Protein AF-A0A661QTH4-F1 (afdb_monomer)

Sequence (222 aa):
MSNAVHGIGPVLYHTATYPAEFDFSATETTIIRKIRRLIGDLKELSRIYSDGTEFCSYITDDGHSIELENRGWPLYVSIDDVEYTDLSDPVVNGYQYLTFSGTLLSGSSNPKIDVWYHTFKFSDREIYEAYGDAMIPANVPTDCVSQDHLILQAAIDLLESMTADDMITDGASIRDDASVYDPSPGLRARSDLIDRLRNELNGLVEECIKNSMLALEGVLID

pLDDT: mean 77.75, std 16.29, range [29.16, 95.38]

Mean predicted aligned error: 11.29 Å

Radius of gyration: 23.08 Å; Cα contacts (8 Å, |Δi|>4): 287; chains: 1; bounding box: 76×33×64 Å

Solvent-accessible surface area (backbone atoms only — not comparable to full-atom values): 13024 Å² total; per-residue (Å²): 138,83,86,83,78,88,66,99,64,91,76,85,76,88,63,81,64,48,63,68,80,60,96,63,52,76,67,53,49,49,51,34,53,51,28,40,61,72,58,58,38,75,70,46,84,46,73,51,76,39,88,29,84,55,76,55,85,42,48,40,96,85,33,31,32,37,50,48,98,55,38,33,49,55,64,44,42,31,50,67,92,41,74,52,80,53,56,77,37,50,36,54,45,88,38,33,32,39,38,41,95,55,60,65,50,78,88,39,92,26,50,25,37,44,35,35,26,42,29,39,85,68,55,70,61,59,48,45,50,39,38,74,68,37,74,78,69,91,92,62,59,79,90,63,69,47,71,66,53,30,42,40,43,19,29,42,54,54,54,50,50,54,51,55,50,45,54,72,77,56,63,64,70,49,72,59,101,86,50,76,52,70,61,63,66,62,53,50,56,49,51,57,48,44,54,49,45,51,52,53,42,48,51,55,52,51,53,44,54,51,52,55,55,56,60,58,72,69,65,72,85,126

Nearest PDB structures (foldseek):
  7m76-assembly1_L  TM=3.076E-01  e=1.185E+00  Thermosynechococcus vestitus BP-1
  6dw0-assembly1_A  TM=3.205E-01  e=1.338E+00  Rattus norvegicus

Foldseek 3Di:
DDDPDDDPDPDPPPDQLADAQDDDDPVLVVLLVLLCVLLVFFDDKDKDWDPQPDARPQQDPVQFKGFDPAQWGWDWKDKQNRTDRDNVAQDQHSSGIGGGPDRSPVPGNGITIIIITTHGDDGSVLLSVLLVVQDADPPFDPVLDDSLLSSLSSSLVVLVVVLVVCCVPPVDFDDDPPDTDDCVVVSVVSVVSSVVSVVVSVVSRVVSVVVVVVVVVPPDDD

Structure (mmCIF, N/CA/C/O backbone):
data_AF-A0A661QTH4-F1
#
_entry.id   AF-A0A661QTH4-F1
#
loop_
_atom_site.group_PDB
_atom_site.id
_atom_site.type_symbol
_atom_site.label_atom_id
_atom_site.label_alt_id
_atom_site.label_comp_id
_atom_site.label_asym_id
_atom_site.label_entity_id
_atom_site.label_seq_id
_atom_site.pdbx_PDB_ins_code
_atom_site.Cartn_x
_atom_site.Cartn_y
_atom_site.Cartn_z
_atom_site.occupancy
_atom_site.B_iso_or_equiv
_atom_site.auth_seq_id
_atom_site.auth_comp_id
_atom_site.auth_asym_id
_atom_site.auth_atom_id
_atom_site.pdbx_PDB_model_num
ATOM 1 N N . MET A 1 1 ? -12.313 4.815 -25.253 1.00 31.75 1 MET A N 1
ATOM 2 C CA . MET A 1 1 ? -11.495 5.947 -25.736 1.00 31.75 1 MET A CA 1
ATOM 3 C C . MET A 1 1 ? -11.178 6.816 -24.534 1.00 31.75 1 MET A C 1
ATOM 5 O O . MET A 1 1 ? -12.008 7.628 -24.150 1.00 31.75 1 MET A O 1
ATOM 9 N N . SER A 1 2 ? -10.051 6.552 -23.873 1.00 29.19 2 SER A N 1
ATOM 10 C CA . SER A 1 2 ? -9.558 7.392 -22.781 1.00 29.19 2 SER A CA 1
ATOM 11 C C . SER A 1 2 ? -8.468 8.280 -23.364 1.00 29.19 2 SER A C 1
ATOM 13 O O . SER A 1 2 ? -7.450 7.779 -23.828 1.00 29.19 2 SER A O 1
ATOM 15 N N . ASN A 1 3 ? -8.743 9.580 -23.435 1.00 29.16 3 ASN A N 1
ATOM 16 C CA . ASN A 1 3 ? -7.776 10.592 -23.835 1.00 29.16 3 ASN A CA 1
ATOM 17 C C . ASN A 1 3 ? -6.888 10.901 -22.625 1.00 29.16 3 ASN A C 1
ATOM 19 O O . ASN A 1 3 ? -7.289 11.689 -21.768 1.00 29.16 3 ASN A O 1
ATOM 23 N N . ALA A 1 4 ? -5.693 10.318 -22.562 1.00 32.31 4 ALA A N 1
ATOM 24 C CA . ALA A 1 4 ? -4.635 10.834 -21.704 1.00 32.31 4 ALA A CA 1
ATOM 25 C C . ALA A 1 4 ? -3.920 11.960 -22.465 1.00 32.31 4 ALA A C 1
ATOM 27 O O . ALA A 1 4 ? -3.174 11.742 -23.416 1.00 32.31 4 ALA A O 1
ATOM 28 N N . VAL A 1 5 ? -4.247 13.197 -22.099 1.00 32.56 5 VAL A N 1
ATOM 29 C CA . VAL A 1 5 ? -3.589 14.405 -22.597 1.00 32.56 5 VAL A CA 1
ATOM 30 C C . VAL A 1 5 ? -2.237 14.524 -21.896 1.00 32.56 5 VAL A C 1
ATOM 32 O O . VAL A 1 5 ? -2.187 14.738 -20.687 1.00 32.56 5 VAL A O 1
ATOM 35 N N . HIS A 1 6 ? -1.149 14.419 -22.662 1.00 37.75 6 HIS A N 1
ATOM 36 C CA . HIS A 1 6 ? 0.190 14.807 -22.223 1.00 37.75 6 HIS A CA 1
ATOM 37 C C . HIS A 1 6 ? 0.208 16.288 -21.820 1.00 37.75 6 HIS A C 1
ATOM 39 O O . HIS A 1 6 ? -0.097 17.170 -22.627 1.00 37.75 6 HIS A O 1
ATOM 45 N N . GLY A 1 7 ? 0.599 16.566 -20.578 1.00 29.77 7 GLY A N 1
ATOM 46 C CA . GLY A 1 7 ? 0.761 17.916 -20.058 1.00 29.77 7 GLY A CA 1
ATOM 47 C C . GLY A 1 7 ? 1.849 17.957 -18.995 1.00 29.77 7 GLY A C 1
ATOM 48 O O . GLY A 1 7 ? 1.825 17.203 -18.031 1.00 29.77 7 GLY A O 1
ATOM 49 N N . ILE A 1 8 ? 2.812 18.845 -19.207 1.00 32.78 8 ILE A N 1
ATOM 50 C CA . ILE A 1 8 ? 3.988 19.101 -18.380 1.00 32.78 8 ILE A CA 1
ATOM 51 C C . ILE A 1 8 ? 3.523 19.618 -17.007 1.00 32.78 8 ILE A C 1
ATOM 53 O O . ILE A 1 8 ? 3.132 20.775 -16.870 1.00 32.78 8 ILE A O 1
ATOM 57 N N . GLY A 1 9 ? 3.530 18.747 -16.001 1.00 31.84 9 GLY A N 1
ATOM 58 C CA . GLY A 1 9 ? 3.194 19.038 -14.606 1.00 31.84 9 GLY A CA 1
ATOM 59 C C . GLY A 1 9 ? 3.120 17.734 -13.801 1.00 31.84 9 GLY A C 1
ATOM 60 O O . GLY A 1 9 ? 2.908 16.685 -14.408 1.00 31.84 9 GLY A O 1
ATOM 61 N N . PRO A 1 10 ? 3.321 17.749 -12.468 1.00 35.31 10 PRO A N 1
ATOM 62 C CA . PRO A 1 10 ? 3.189 16.544 -11.660 1.00 35.31 10 PRO A CA 1
ATOM 63 C C . PRO A 1 10 ? 1.720 16.130 -11.673 1.00 35.31 10 PRO A C 1
ATOM 65 O O . PRO A 1 10 ? 0.884 16.698 -10.968 1.00 35.31 10 PRO A O 1
ATOM 68 N N . VAL A 1 11 ? 1.381 15.177 -12.535 1.00 41.75 11 VAL A N 1
ATOM 69 C CA . VAL A 1 11 ? 0.057 14.580 -12.523 1.00 41.75 11 VAL A CA 1
ATOM 70 C C . VAL A 1 11 ? -0.012 13.702 -11.277 1.00 41.75 11 VAL A C 1
ATOM 72 O O . VAL A 1 11 ? 0.663 12.681 -11.171 1.00 41.75 11 VAL A O 1
ATOM 75 N N . LEU A 1 12 ? -0.797 14.144 -10.295 1.00 39.53 12 LEU A N 1
ATOM 76 C CA . LEU A 1 12 ? -1.142 13.361 -9.113 1.00 39.53 12 LEU A CA 1
ATOM 77 C C . LEU A 1 12 ? -2.078 12.223 -9.539 1.00 39.53 12 LEU A C 1
ATOM 79 O O . LEU A 1 12 ? -3.303 12.348 -9.503 1.00 39.53 12 LEU A O 1
ATOM 83 N N . TYR A 1 13 ? -1.498 11.108 -9.975 1.00 41.97 13 TYR A N 1
ATOM 84 C CA . TYR A 1 13 ? -2.232 9.872 -10.213 1.00 41.97 13 TYR A CA 1
ATOM 85 C C . TYR A 1 13 ? -2.466 9.169 -8.868 1.00 41.97 13 TYR A C 1
ATOM 87 O O . TYR A 1 13 ? -1.574 8.528 -8.322 1.00 41.97 13 TYR A O 1
ATOM 95 N N . HIS A 1 14 ? -3.670 9.304 -8.307 1.00 40.56 14 HIS A N 1
ATOM 96 C CA . HIS A 1 14 ? -4.101 8.560 -7.108 1.00 40.56 14 HIS A CA 1
ATOM 97 C C . HIS A 1 14 ? -4.837 7.252 -7.434 1.00 40.56 14 HIS A C 1
ATOM 99 O O . HIS A 1 14 ? -5.308 6.570 -6.525 1.00 40.56 14 HIS A O 1
ATOM 105 N N . THR A 1 15 ? -4.979 6.905 -8.715 1.00 46.38 15 THR A N 1
ATOM 106 C CA . THR A 1 15 ? -5.756 5.734 -9.132 1.00 46.38 15 THR A CA 1
ATOM 107 C C . THR A 1 15 ? -4.807 4.686 -9.682 1.00 46.38 15 THR A C 1
ATOM 109 O O . THR A 1 15 ? -4.131 4.944 -10.672 1.00 46.38 15 THR A O 1
ATOM 112 N N . ALA A 1 16 ? -4.759 3.530 -9.022 1.00 54.09 16 ALA A N 1
ATOM 113 C CA . ALA A 1 16 ? -4.109 2.328 -9.524 1.00 54.09 16 ALA A CA 1
ATOM 114 C C . ALA A 1 16 ? -4.592 2.032 -10.954 1.00 54.09 16 ALA A C 1
ATOM 116 O O . ALA A 1 16 ? -5.789 1.837 -11.169 1.00 54.09 16 ALA A O 1
ATOM 117 N N . THR A 1 17 ? -3.675 2.050 -11.919 1.00 57.75 17 THR A N 1
ATOM 118 C CA . THR A 1 17 ? -3.948 1.803 -13.347 1.00 57.75 17 THR A CA 1
ATOM 119 C C . THR A 1 17 ? -3.648 0.375 -13.775 1.00 57.75 17 THR A C 1
ATOM 121 O O . THR A 1 17 ? -4.014 0.013 -14.881 1.00 57.75 17 THR A O 1
ATOM 124 N N . TYR A 1 18 ? -3.042 -0.428 -12.901 1.00 61.38 18 TYR A N 1
ATOM 125 C CA . TYR A 1 18 ? -2.682 -1.832 -13.117 1.00 61.38 18 TYR A CA 1
ATOM 126 C C . TYR A 1 18 ? -3.381 -2.714 -12.078 1.00 61.38 18 TYR A C 1
ATOM 128 O O . TYR A 1 18 ? -3.694 -2.199 -10.999 1.00 61.38 18 TYR A O 1
ATOM 136 N N . PRO A 1 19 ? -3.684 -3.991 -12.374 1.00 59.69 19 PRO A N 1
ATOM 137 C CA . PRO A 1 19 ? -4.437 -4.848 -11.465 1.00 59.69 19 PRO A CA 1
ATOM 138 C C . PRO A 1 19 ? -3.655 -5.147 -10.183 1.00 59.69 19 PRO A C 1
ATOM 140 O O . PRO A 1 19 ? -2.426 -5.108 -10.150 1.00 59.69 19 PRO A O 1
ATOM 143 N N . ALA A 1 20 ? -4.402 -5.447 -9.123 1.00 63.69 20 ALA A N 1
ATOM 144 C CA . ALA A 1 20 ? -3.838 -5.947 -7.879 1.00 63.69 20 ALA A CA 1
ATOM 145 C C . ALA A 1 20 ? -3.192 -7.326 -8.095 1.00 63.69 20 ALA A C 1
ATOM 147 O O . ALA A 1 20 ? -3.603 -8.073 -8.982 1.00 63.69 20 ALA A O 1
ATOM 148 N N . GLU A 1 21 ? -2.238 -7.689 -7.236 1.00 64.88 21 GLU A N 1
ATOM 149 C CA . GLU A 1 21 ? -1.615 -9.024 -7.226 1.00 64.88 21 GLU A CA 1
ATOM 150 C C . GLU A 1 21 ? -2.646 -10.151 -7.011 1.00 64.88 21 GLU A C 1
ATOM 152 O O . GLU A 1 21 ? -2.449 -11.289 -7.437 1.00 64.88 21 GLU A O 1
ATOM 157 N N . PHE A 1 22 ? -3.767 -9.833 -6.361 1.00 72.50 22 PHE A N 1
ATOM 158 C CA . PHE A 1 22 ? -4.841 -10.768 -6.063 1.00 72.50 22 PHE A CA 1
ATOM 159 C C . PHE A 1 22 ? -6.205 -10.158 -6.400 1.00 72.50 22 PHE A C 1
ATOM 161 O O . PHE A 1 22 ? -6.427 -8.961 -6.205 1.00 72.50 22 PHE A O 1
ATOM 168 N N . ASP A 1 23 ? -7.131 -10.984 -6.889 1.00 81.12 23 ASP A N 1
ATOM 169 C CA . ASP A 1 23 ? -8.487 -10.547 -7.233 1.00 81.12 23 ASP A CA 1
ATOM 170 C C . ASP A 1 23 ? -9.345 -10.429 -5.965 1.00 81.12 23 ASP A C 1
ATOM 172 O O . ASP A 1 23 ? -10.018 -11.369 -5.540 1.00 81.12 23 ASP A O 1
ATOM 176 N N . PHE A 1 24 ? -9.256 -9.270 -5.314 1.00 83.44 24 PHE A N 1
ATOM 177 C CA . PHE A 1 24 ? -10.074 -8.930 -4.156 1.00 83.44 24 PHE A CA 1
ATOM 178 C C . PHE A 1 24 ? -11.457 -8.437 -4.587 1.00 83.44 24 PHE A C 1
ATOM 180 O O . PHE A 1 24 ? -11.605 -7.574 -5.455 1.00 83.44 24 PHE A O 1
ATOM 187 N N . SER A 1 25 ? -12.494 -8.888 -3.887 1.00 88.88 25 SER A N 1
ATOM 188 C CA . SER A 1 25 ? -13.833 -8.317 -3.997 1.00 88.88 25 SER A CA 1
ATOM 189 C C . SER A 1 25 ? -13.850 -6.826 -3.625 1.00 88.88 25 SER A C 1
ATOM 191 O O . SER A 1 25 ? -12.957 -6.289 -2.958 1.00 88.88 25 SER A O 1
ATOM 193 N N . ALA A 1 26 ? -14.921 -6.125 -4.008 1.00 86.94 26 ALA A N 1
ATOM 194 C CA . ALA A 1 26 ? -15.084 -4.701 -3.701 1.00 86.94 26 ALA A CA 1
ATOM 195 C C . ALA A 1 26 ? -15.061 -4.403 -2.187 1.00 86.94 26 ALA A C 1
ATOM 197 O O . ALA A 1 26 ? -14.551 -3.362 -1.757 1.00 86.94 26 ALA A O 1
ATOM 198 N N . THR A 1 27 ? -15.594 -5.320 -1.374 1.00 90.81 27 THR A N 1
ATOM 199 C CA . THR A 1 27 ? -15.588 -5.212 0.090 1.00 90.81 27 THR A CA 1
ATOM 200 C C . THR A 1 27 ? -14.172 -5.348 0.642 1.00 90.81 27 THR A C 1
ATOM 202 O O . THR A 1 27 ? -13.741 -4.505 1.427 1.00 90.81 27 THR A O 1
ATOM 205 N N . GLU A 1 28 ? -13.427 -6.356 0.190 1.00 91.56 28 GLU A N 1
ATOM 206 C CA . GLU A 1 28 ? -12.044 -6.613 0.617 1.00 91.56 28 GLU A CA 1
ATOM 207 C C . GLU A 1 28 ? -11.125 -5.460 0.206 1.00 91.56 28 GLU A C 1
ATOM 209 O O . GLU A 1 28 ? -10.408 -4.906 1.035 1.00 91.56 28 GLU A O 1
ATOM 214 N N . THR A 1 29 ? -11.264 -4.974 -1.029 1.00 87.12 29 THR A N 1
ATOM 215 C CA . THR A 1 29 ? -10.567 -3.774 -1.515 1.00 87.12 29 THR A CA 1
ATOM 216 C C . THR A 1 29 ? -10.842 -2.553 -0.628 1.00 87.12 29 THR A C 1
ATOM 218 O O . THR A 1 29 ? -9.958 -1.731 -0.377 1.00 87.12 29 THR A O 1
ATOM 221 N N . THR A 1 30 ? -12.074 -2.405 -0.131 1.00 89.25 30 THR A N 1
ATOM 222 C CA . THR A 1 30 ? -12.439 -1.302 0.770 1.00 89.25 30 THR A CA 1
ATOM 223 C C . THR A 1 30 ? -11.777 -1.453 2.141 1.00 89.25 30 THR A C 1
ATOM 225 O O . THR A 1 30 ? -11.296 -0.457 2.685 1.00 89.25 30 THR A O 1
ATOM 228 N N . ILE A 1 31 ? -11.713 -2.673 2.684 1.00 92.25 31 ILE A N 1
ATOM 229 C CA . ILE A 1 31 ? -11.004 -2.988 3.935 1.00 92.25 31 ILE A CA 1
ATOM 230 C C . ILE A 1 31 ? -9.521 -2.635 3.802 1.00 92.25 31 ILE A C 1
ATOM 232 O O . ILE A 1 31 ? -9.012 -1.835 4.587 1.00 92.25 31 ILE A O 1
ATOM 236 N N . ILE A 1 32 ? -8.865 -3.141 2.755 1.00 90.25 32 ILE A N 1
ATOM 237 C CA . ILE A 1 32 ? -7.438 -2.924 2.491 1.00 90.25 32 ILE A CA 1
ATOM 238 C C . ILE A 1 32 ? -7.131 -1.428 2.387 1.00 90.25 32 ILE A C 1
ATOM 240 O O . ILE A 1 32 ? -6.227 -0.923 3.052 1.00 90.25 32 ILE A O 1
ATOM 244 N N . ARG A 1 33 ? -7.930 -0.674 1.620 1.00 86.25 33 ARG A N 1
ATOM 245 C CA . ARG A 1 33 ? -7.749 0.782 1.478 1.00 86.25 33 ARG A CA 1
ATOM 246 C C . ARG A 1 33 ? -7.924 1.537 2.792 1.00 86.25 33 ARG A C 1
ATOM 248 O O . ARG A 1 33 ? -7.192 2.499 3.028 1.00 86.25 33 ARG A O 1
ATOM 255 N N . LYS A 1 34 ? -8.891 1.140 3.629 1.00 91.00 34 LYS A N 1
ATOM 256 C CA . LYS A 1 34 ? -9.078 1.737 4.959 1.00 91.00 34 LYS A CA 1
ATOM 257 C C . LYS A 1 34 ? -7.841 1.496 5.826 1.00 91.00 34 LYS A C 1
ATOM 259 O O . LYS A 1 34 ? -7.291 2.467 6.335 1.00 91.00 34 LYS A O 1
ATOM 264 N N . ILE A 1 35 ? -7.374 0.249 5.927 1.00 93.06 35 ILE A N 1
ATOM 265 C CA . ILE A 1 35 ? -6.194 -0.105 6.730 1.00 93.06 35 ILE A CA 1
ATOM 266 C C . ILE A 1 35 ? -4.957 0.635 6.217 1.00 93.06 35 ILE A C 1
ATOM 268 O O . ILE A 1 35 ? -4.347 1.369 6.988 1.00 93.06 35 ILE A O 1
ATOM 272 N N . ARG A 1 36 ? -4.653 0.563 4.911 1.00 89.75 36 ARG A N 1
ATOM 273 C CA . ARG A 1 36 ? -3.515 1.264 4.283 1.00 89.75 36 ARG A CA 1
ATOM 274 C C . ARG A 1 36 ? -3.489 2.757 4.616 1.00 89.75 36 ARG A C 1
ATOM 276 O O . ARG A 1 36 ? -2.430 3.328 4.872 1.00 89.75 36 ARG A O 1
ATOM 283 N N . ARG A 1 37 ? -4.662 3.400 4.628 1.00 87.88 37 ARG A N 1
ATOM 284 C CA . ARG A 1 37 ? -4.793 4.814 4.999 1.00 87.88 37 ARG A CA 1
ATOM 285 C C . ARG A 1 37 ? -4.504 5.055 6.480 1.00 87.88 37 ARG A C 1
ATOM 287 O O . ARG A 1 37 ? -3.864 6.055 6.788 1.00 87.88 37 ARG A O 1
ATOM 294 N N . LEU A 1 38 ? -4.979 4.184 7.372 1.00 91.00 38 LEU A N 1
ATOM 295 C CA . LEU A 1 38 ? -4.737 4.301 8.813 1.00 91.00 38 LEU A CA 1
ATOM 296 C C . LEU A 1 38 ? -3.253 4.155 9.148 1.00 91.00 38 LEU A C 1
ATOM 298 O O . LEU A 1 38 ? -2.749 4.915 9.966 1.00 91.00 38 LEU A O 1
ATOM 302 N N . ILE A 1 39 ? -2.551 3.241 8.476 1.00 89.44 39 ILE A N 1
ATOM 303 C CA . ILE A 1 39 ? -1.123 2.991 8.718 1.00 89.44 39 ILE A CA 1
ATOM 304 C C . ILE A 1 39 ? -0.188 3.941 7.949 1.00 89.44 39 ILE A C 1
ATOM 306 O O . ILE A 1 39 ? 1.023 3.908 8.146 1.00 89.44 39 ILE A O 1
ATOM 310 N N . GLY A 1 40 ? -0.731 4.799 7.075 1.00 82.69 40 GLY A N 1
ATOM 311 C CA . GLY A 1 40 ? 0.058 5.758 6.294 1.00 82.69 40 GLY A CA 1
ATOM 312 C C . GLY A 1 40 ? 1.022 5.100 5.299 1.00 82.69 40 GLY A C 1
ATOM 313 O O . GLY A 1 40 ? 2.108 5.617 5.060 1.00 82.69 40 GLY A O 1
ATOM 314 N N . ASP A 1 41 ? 0.640 3.953 4.742 1.00 78.94 41 ASP A N 1
ATOM 315 C CA . ASP A 1 41 ? 1.524 3.078 3.959 1.00 78.94 41 ASP A CA 1
ATOM 316 C C . ASP A 1 41 ? 1.675 3.496 2.481 1.00 78.94 41 ASP A C 1
ATOM 318 O O . ASP A 1 41 ? 2.541 2.995 1.776 1.00 78.94 41 ASP A O 1
ATOM 322 N N . LEU A 1 42 ? 0.923 4.502 2.018 1.00 68.00 42 LEU A N 1
ATOM 323 C CA . LEU A 1 42 ? 1.217 5.188 0.752 1.00 68.00 42 LEU A CA 1
ATOM 324 C C . LEU A 1 42 ? 2.331 6.209 0.978 1.00 68.00 42 LEU A C 1
ATOM 326 O O . LEU A 1 42 ? 2.077 7.286 1.521 1.00 68.00 42 LEU A O 1
ATOM 330 N N . LYS A 1 43 ? 3.555 5.863 0.576 1.00 66.88 43 LYS A N 1
ATOM 331 C CA . LYS A 1 43 ? 4.738 6.676 0.860 1.00 66.88 43 LYS A CA 1
ATOM 332 C C . LYS A 1 43 ? 5.046 7.676 -0.245 1.00 66.88 43 LYS A C 1
ATOM 334 O O . LYS A 1 43 ? 4.812 8.872 -0.083 1.00 66.88 43 LYS A O 1
ATOM 339 N N . GLU A 1 44 ? 5.636 7.199 -1.335 1.00 75.06 44 GLU A N 1
ATOM 340 C CA . GLU A 1 44 ? 6.406 8.045 -2.244 1.00 75.06 44 GLU A CA 1
ATOM 341 C C . GLU A 1 44 ? 6.224 7.602 -3.694 1.00 75.06 44 GLU A C 1
ATOM 343 O O . GLU A 1 44 ? 6.164 6.407 -3.997 1.00 75.06 44 GLU A O 1
ATOM 348 N N . LEU A 1 45 ? 6.142 8.587 -4.588 1.00 83.50 45 LEU A N 1
ATOM 349 C CA . LEU A 1 45 ? 6.190 8.362 -6.024 1.00 83.50 45 LEU A CA 1
ATOM 350 C C . LEU A 1 45 ? 7.649 8.120 -6.421 1.00 83.50 45 LEU A C 1
ATOM 352 O O . LEU A 1 45 ? 8.483 9.017 -6.291 1.00 83.50 45 LEU A O 1
ATOM 356 N N . SER A 1 46 ? 7.933 6.929 -6.930 1.00 88.19 46 SER A N 1
ATOM 357 C CA . SER A 1 46 ? 9.251 6.527 -7.414 1.00 88.19 46 SER A CA 1
ATOM 358 C C . SER A 1 46 ? 9.256 6.400 -8.932 1.00 88.19 46 SER A C 1
ATOM 360 O O . SER A 1 46 ? 8.207 6.259 -9.571 1.00 88.19 46 SER A O 1
ATOM 362 N N . ARG A 1 47 ? 10.457 6.479 -9.509 1.00 90.81 47 ARG A N 1
ATOM 363 C CA . ARG A 1 47 ? 10.673 6.355 -10.946 1.00 90.81 47 ARG A CA 1
ATOM 364 C C . ARG A 1 47 ? 11.902 5.506 -11.230 1.00 90.81 47 ARG A C 1
ATOM 366 O O . ARG A 1 47 ? 12.983 5.839 -10.757 1.00 90.81 47 ARG A O 1
ATOM 373 N N . ILE A 1 48 ? 11.740 4.492 -12.070 1.00 90.44 48 ILE A N 1
ATOM 374 C CA . ILE A 1 48 ? 12.848 3.831 -12.760 1.00 90.44 48 ILE A CA 1
ATOM 375 C C . ILE A 1 48 ? 12.962 4.459 -14.142 1.00 90.44 48 ILE A C 1
ATOM 377 O O . ILE A 1 48 ? 11.977 4.532 -14.877 1.00 90.44 48 ILE A O 1
ATOM 381 N N . TYR A 1 49 ? 14.156 4.932 -14.484 1.00 90.81 49 TYR A N 1
ATOM 382 C CA . TYR A 1 49 ? 14.427 5.538 -15.779 1.00 90.81 49 TYR A CA 1
ATOM 383 C C . TYR A 1 49 ? 15.757 5.042 -16.341 1.00 90.81 49 TYR A C 1
ATOM 385 O O . TYR A 1 49 ? 16.785 5.123 -15.673 1.00 90.81 49 TYR A O 1
ATOM 393 N N . SER A 1 50 ? 15.732 4.580 -17.587 1.00 89.06 50 SER A N 1
ATOM 394 C CA . SER A 1 50 ? 16.911 4.307 -18.402 1.00 89.06 50 SER A CA 1
ATOM 395 C C . SER A 1 50 ? 16.690 4.904 -19.785 1.00 89.06 50 SER A C 1
ATOM 397 O O . SER A 1 50 ? 15.650 4.697 -20.406 1.00 89.06 50 SER A O 1
ATOM 399 N N . ASP A 1 51 ? 17.670 5.646 -20.289 1.00 87.50 51 ASP A N 1
ATOM 400 C CA . ASP A 1 51 ? 17.619 6.256 -21.619 1.00 87.50 51 ASP A CA 1
ATOM 401 C C . ASP A 1 51 ? 18.127 5.321 -22.735 1.00 87.50 51 ASP A C 1
ATOM 403 O O . ASP A 1 51 ? 18.267 5.752 -23.884 1.00 87.50 51 ASP A O 1
ATOM 407 N N . GLY A 1 52 ? 18.398 4.051 -22.403 1.00 84.81 52 GLY A N 1
ATOM 408 C CA . GLY A 1 52 ? 18.911 3.032 -23.321 1.00 84.81 52 GLY A CA 1
ATOM 409 C C . GLY A 1 52 ? 20.383 3.217 -23.710 1.00 84.81 52 GLY A C 1
ATOM 410 O O . GLY A 1 52 ? 20.877 2.527 -24.604 1.00 84.81 52 GLY A O 1
ATOM 411 N N . THR A 1 53 ? 21.115 4.145 -23.081 1.00 83.50 53 THR A N 1
ATOM 412 C CA . THR A 1 53 ? 22.550 4.339 -23.362 1.00 83.50 53 THR A CA 1
ATOM 413 C C . THR A 1 53 ? 23.431 3.322 -22.642 1.00 83.50 53 THR A C 1
ATOM 415 O O . THR A 1 53 ? 24.470 2.918 -23.171 1.00 83.50 53 THR A O 1
ATOM 418 N N . GLU A 1 54 ? 22.984 2.843 -21.485 1.00 80.94 54 GLU A N 1
ATOM 419 C CA . GLU A 1 54 ? 23.665 1.862 -20.646 1.00 80.94 54 GLU A CA 1
ATOM 420 C C . GLU A 1 54 ? 22.762 0.675 -20.299 1.00 80.94 54 GLU A C 1
ATOM 422 O O . GLU A 1 54 ? 21.546 0.715 -20.492 1.00 80.94 54 GLU A O 1
ATOM 427 N N . PHE A 1 55 ? 23.380 -0.409 -19.827 1.00 77.50 55 PHE A N 1
ATOM 428 C CA . PHE A 1 55 ? 22.648 -1.599 -19.410 1.00 77.50 55 PHE A CA 1
ATOM 429 C C . PHE A 1 55 ? 21.705 -1.253 -18.256 1.00 77.50 55 PHE A C 1
ATOM 431 O O . PHE A 1 55 ? 22.122 -0.666 -17.258 1.00 77.50 55 PHE A O 1
ATOM 438 N N . CYS A 1 56 ? 20.439 -1.642 -18.383 1.00 80.81 56 CYS A N 1
ATOM 439 C CA . CYS A 1 56 ? 19.453 -1.407 -17.344 1.00 80.81 56 CYS A CA 1
ATOM 440 C C . CYS A 1 56 ? 19.534 -2.514 -16.287 1.00 80.81 56 CYS A C 1
ATOM 442 O O . CYS A 1 56 ? 19.050 -3.622 -16.506 1.00 80.81 56 CYS A O 1
ATOM 444 N N . SER A 1 57 ? 20.111 -2.201 -15.125 1.00 84.75 57 SER A N 1
ATOM 445 C CA . SER A 1 57 ? 20.257 -3.143 -14.003 1.00 84.75 57 SER A CA 1
ATOM 446 C C . SER A 1 57 ? 18.938 -3.599 -13.383 1.00 84.75 57 SER A C 1
ATOM 448 O O . SER A 1 57 ? 18.943 -4.525 -12.583 1.00 84.75 57 SER A O 1
ATOM 450 N N . TYR A 1 58 ? 17.827 -2.944 -13.723 1.00 87.00 58 TYR A N 1
ATOM 451 C CA . TYR A 1 58 ? 16.496 -3.328 -13.262 1.00 87.00 58 TYR A CA 1
ATOM 452 C C . TYR A 1 58 ? 15.906 -4.478 -14.077 1.00 87.00 58 TYR A C 1
ATOM 454 O O . TYR A 1 58 ? 14.933 -5.080 -13.644 1.00 87.00 58 TYR A O 1
ATOM 462 N N . ILE A 1 59 ? 16.453 -4.788 -15.256 1.00 88.19 59 ILE A N 1
ATOM 463 C CA . ILE A 1 59 ? 15.993 -5.930 -16.046 1.00 88.19 59 ILE A CA 1
ATOM 464 C C . ILE A 1 59 ? 16.585 -7.200 -15.442 1.00 88.19 59 ILE A C 1
ATOM 466 O O . ILE A 1 59 ? 17.801 -7.318 -15.293 1.00 88.19 59 ILE A O 1
ATOM 470 N N . THR A 1 60 ? 15.722 -8.154 -15.117 1.00 89.38 60 THR A N 1
ATOM 471 C CA . THR A 1 60 ? 16.124 -9.462 -14.597 1.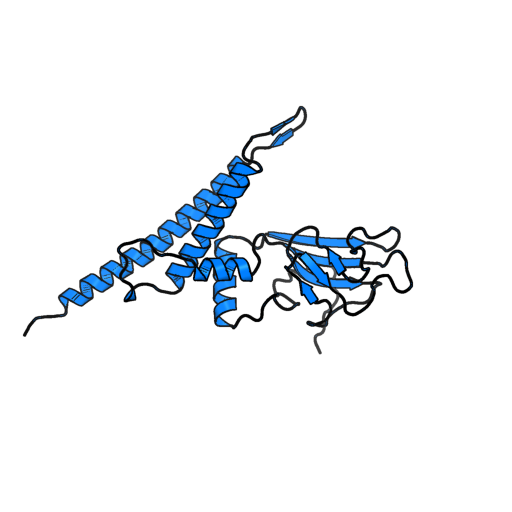00 89.38 60 THR A CA 1
ATOM 472 C C . THR A 1 60 ? 16.889 -10.272 -15.645 1.00 89.38 60 THR A C 1
ATOM 474 O O . THR A 1 60 ? 16.743 -10.062 -16.848 1.00 89.38 60 THR A O 1
ATOM 477 N N . ASP A 1 61 ? 17.678 -11.256 -15.203 1.00 86.38 61 ASP A N 1
ATOM 478 C CA . ASP A 1 61 ? 18.513 -12.090 -16.088 1.00 86.38 61 ASP A CA 1
ATOM 479 C C . ASP A 1 61 ? 17.716 -12.860 -17.160 1.00 86.38 61 ASP A C 1
ATOM 481 O O . ASP A 1 61 ? 18.266 -13.250 -18.191 1.00 86.38 61 ASP A O 1
ATOM 485 N N . ASP A 1 62 ? 16.419 -13.087 -16.930 1.00 85.06 62 ASP A N 1
ATOM 486 C CA . ASP A 1 62 ? 15.521 -13.690 -17.918 1.00 85.06 62 ASP A CA 1
ATOM 487 C C . ASP A 1 62 ? 15.208 -12.747 -19.097 1.00 85.06 62 ASP A C 1
ATOM 489 O O . ASP A 1 62 ? 14.753 -13.205 -20.143 1.00 85.06 62 ASP A O 1
ATOM 493 N N . GLY A 1 63 ? 15.476 -11.445 -18.964 1.00 86.94 63 GLY A N 1
ATOM 494 C CA . GLY A 1 63 ? 15.167 -10.421 -19.955 1.00 86.94 63 GLY A CA 1
ATOM 495 C C . GLY A 1 63 ? 13.671 -10.149 -20.129 1.00 86.94 63 GLY A C 1
ATOM 496 O O . GLY A 1 63 ? 13.292 -9.542 -21.131 1.00 86.94 63 GLY A O 1
ATOM 497 N N . HIS A 1 64 ? 12.824 -10.610 -19.207 1.00 89.31 64 HIS A N 1
ATOM 498 C CA . HIS A 1 64 ? 11.361 -10.537 -19.289 1.00 89.31 64 HIS A CA 1
ATOM 499 C C . HIS A 1 64 ? 10.723 -9.720 -18.171 1.00 89.31 64 HIS A C 1
ATOM 501 O O . HIS A 1 64 ? 9.563 -9.326 -18.305 1.00 89.31 64 HIS A O 1
ATOM 507 N N . SER A 1 65 ? 11.447 -9.465 -17.082 1.00 91.31 65 SER A N 1
ATOM 508 C CA . SER A 1 65 ? 10.912 -8.710 -15.956 1.00 91.31 65 SER A CA 1
ATOM 509 C C . SER A 1 65 ? 11.753 -7.482 -15.630 1.00 91.31 65 SER A C 1
ATOM 511 O O . SER A 1 65 ? 12.955 -7.428 -15.888 1.00 91.31 65 SER A O 1
ATOM 513 N N . ILE A 1 66 ? 11.090 -6.484 -15.056 1.00 91.06 66 ILE A N 1
ATOM 514 C CA . ILE A 1 66 ? 11.726 -5.343 -14.402 1.00 91.06 66 ILE A CA 1
ATOM 515 C C . ILE A 1 66 ? 11.535 -5.514 -12.900 1.00 91.06 66 ILE A C 1
ATOM 517 O O . ILE A 1 66 ? 10.402 -5.633 -12.434 1.00 91.06 66 ILE A O 1
ATOM 521 N N . GLU A 1 67 ? 12.632 -5.520 -12.156 1.00 92.38 67 GLU A N 1
ATOM 522 C CA . GLU A 1 67 ? 12.653 -5.482 -10.701 1.00 92.38 67 GLU A CA 1
ATOM 523 C C . GLU A 1 67 ? 12.570 -4.034 -10.208 1.00 92.38 67 GLU A C 1
ATOM 525 O O . GLU A 1 67 ? 13.389 -3.181 -10.560 1.00 92.38 67 GLU A O 1
ATOM 530 N N . LEU A 1 68 ? 11.561 -3.751 -9.389 1.00 90.12 68 LEU A N 1
ATOM 531 C CA . LEU A 1 68 ? 11.398 -2.461 -8.737 1.00 90.12 68 LEU A CA 1
ATOM 532 C C . LEU A 1 68 ? 12.362 -2.351 -7.551 1.00 90.12 68 LEU A C 1
ATOM 534 O O . LEU A 1 68 ? 12.518 -3.292 -6.784 1.00 90.12 68 LEU A O 1
ATOM 538 N N . GLU A 1 69 ? 12.968 -1.185 -7.328 1.00 87.50 69 GLU A N 1
ATOM 539 C CA . GLU A 1 69 ? 13.866 -0.996 -6.169 1.00 87.50 69 GLU A CA 1
ATOM 540 C C . GLU A 1 69 ? 13.157 -1.187 -4.828 1.00 87.50 69 GLU A C 1
ATOM 542 O O . GLU A 1 69 ? 13.744 -1.622 -3.842 1.00 87.50 69 GLU A O 1
ATOM 547 N N . ASN A 1 70 ? 11.882 -0.821 -4.803 1.00 85.38 70 ASN A N 1
ATOM 548 C CA . ASN A 1 70 ? 11.001 -0.956 -3.664 1.00 85.38 70 ASN A CA 1
ATOM 549 C C . ASN A 1 70 ? 9.684 -1.525 -4.166 1.00 85.38 70 ASN A C 1
ATOM 551 O O . ASN A 1 70 ? 9.255 -1.187 -5.274 1.00 85.38 70 ASN A O 1
ATOM 555 N N . ARG A 1 71 ? 9.008 -2.295 -3.310 1.00 85.38 71 ARG A N 1
ATOM 556 C CA . ARG A 1 71 ? 7.645 -2.744 -3.585 1.00 85.38 71 ARG A CA 1
ATOM 557 C C . ARG A 1 71 ? 6.767 -1.555 -3.962 1.00 85.38 71 ARG A C 1
ATOM 559 O O . ARG A 1 71 ? 6.788 -0.516 -3.289 1.00 85.38 71 ARG A O 1
ATOM 566 N N . GLY A 1 72 ? 5.980 -1.707 -5.018 1.00 84.88 72 GLY A N 1
ATOM 567 C CA . GLY A 1 72 ? 5.106 -0.632 -5.438 1.00 84.88 72 GLY A CA 1
ATOM 568 C C . GLY A 1 72 ? 4.093 -0.961 -6.517 1.00 84.88 72 GLY A C 1
ATOM 569 O O . GLY A 1 72 ? 4.110 -2.008 -7.161 1.00 84.88 72 GLY A O 1
ATOM 570 N N . TRP A 1 73 ? 3.170 -0.017 -6.686 1.00 83.06 73 TRP A N 1
ATOM 571 C CA . TRP A 1 73 ? 2.091 -0.086 -7.657 1.00 83.06 73 TRP A CA 1
ATOM 572 C C . TRP A 1 73 ? 2.451 0.729 -8.899 1.00 83.06 73 TRP A C 1
ATOM 574 O O . TRP A 1 73 ? 2.556 1.955 -8.777 1.00 83.06 73 TRP A O 1
ATOM 584 N N . PRO A 1 74 ? 2.602 0.118 -10.088 1.00 83.69 74 PRO A N 1
ATOM 585 C CA . PRO A 1 74 ? 2.900 0.864 -11.304 1.00 83.69 74 PRO A CA 1
ATOM 586 C C . PRO A 1 74 ? 1.750 1.805 -11.676 1.00 83.69 74 PRO A C 1
ATOM 588 O O . PRO A 1 74 ? 0.573 1.481 -11.560 1.00 83.69 74 PRO A O 1
ATOM 591 N N . LEU A 1 75 ? 2.094 3.004 -12.119 1.00 82.94 75 LEU A N 1
ATOM 592 C CA . LEU A 1 75 ? 1.166 4.028 -12.600 1.00 82.94 75 LEU A CA 1
ATOM 593 C C . LEU A 1 75 ? 1.309 4.226 -14.101 1.00 82.94 75 LEU A C 1
ATOM 595 O O . LEU A 1 75 ? 0.325 4.459 -14.801 1.00 82.94 75 LEU A O 1
ATOM 599 N N . TYR A 1 76 ? 2.548 4.127 -14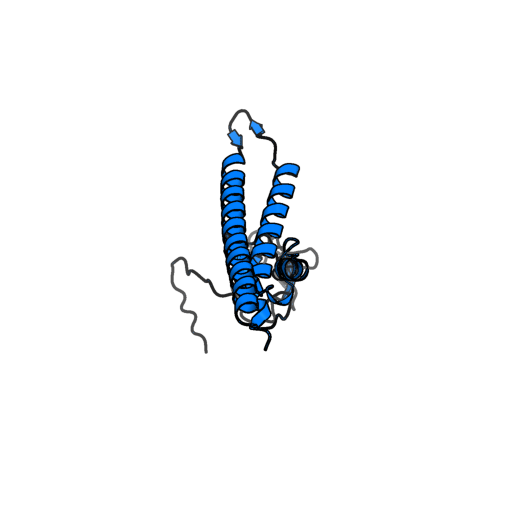.571 1.00 85.69 76 TYR A N 1
ATOM 600 C CA . TYR A 1 76 ? 2.945 4.310 -15.952 1.00 85.69 76 TYR A CA 1
ATOM 601 C C . TYR A 1 76 ? 4.134 3.404 -16.236 1.00 85.69 76 TYR A C 1
ATOM 603 O O . TYR A 1 76 ? 5.047 3.318 -15.412 1.00 85.69 76 TYR A O 1
ATOM 611 N N . VAL A 1 77 ? 4.115 2.754 -17.394 1.00 88.06 77 VAL A N 1
ATOM 612 C CA . VAL A 1 77 ? 5.177 1.869 -17.863 1.00 88.06 77 VAL A CA 1
ATOM 613 C C . VAL A 1 77 ? 5.393 2.154 -19.343 1.00 88.06 77 VAL A C 1
ATOM 615 O O . VAL A 1 77 ? 4.471 2.021 -20.146 1.00 88.06 77 VAL A O 1
ATOM 618 N N . SER A 1 78 ? 6.613 2.523 -19.718 1.00 89.25 78 SER A N 1
ATOM 619 C CA . SER A 1 78 ? 7.024 2.603 -21.115 1.00 89.25 78 SER A CA 1
ATOM 620 C C . SER A 1 78 ? 8.366 1.931 -21.334 1.00 89.25 78 SER A C 1
ATOM 622 O O . SER A 1 78 ? 9.292 2.115 -20.544 1.00 89.25 78 SER A O 1
ATOM 624 N N . ILE A 1 79 ? 8.447 1.174 -22.427 1.00 88.38 79 ILE A N 1
ATOM 625 C CA . ILE A 1 79 ? 9.658 0.512 -22.905 1.00 88.38 79 ILE A CA 1
ATOM 626 C C . ILE A 1 79 ? 9.879 0.934 -24.359 1.00 88.38 79 ILE A C 1
ATOM 628 O O . ILE A 1 79 ? 8.952 0.843 -25.161 1.00 88.38 79 ILE A O 1
ATOM 632 N N . ASP A 1 80 ? 11.077 1.409 -24.700 1.00 87.56 80 ASP A N 1
ATOM 633 C CA . ASP A 1 80 ? 11.452 1.875 -26.046 1.00 87.56 80 ASP A CA 1
ATOM 634 C C . ASP A 1 80 ? 10.438 2.851 -26.669 1.00 87.56 80 ASP A C 1
ATOM 636 O O . ASP A 1 80 ? 10.051 2.738 -27.832 1.00 87.56 80 ASP A O 1
ATOM 640 N N . ASP A 1 81 ? 10.004 3.830 -25.868 1.00 85.19 81 ASP A N 1
ATOM 641 C CA . ASP A 1 81 ? 9.019 4.853 -26.244 1.00 85.19 81 ASP A CA 1
ATOM 642 C C . ASP A 1 81 ? 7.615 4.278 -26.581 1.00 85.19 81 ASP A C 1
ATOM 644 O O . ASP A 1 81 ? 6.744 4.995 -27.082 1.00 85.19 81 ASP A O 1
ATOM 648 N N . VAL A 1 82 ? 7.365 2.996 -26.275 1.00 85.94 82 VAL A N 1
ATOM 649 C CA . VAL A 1 82 ? 6.052 2.336 -26.346 1.00 85.94 82 VAL A CA 1
ATOM 650 C C . VAL A 1 82 ? 5.445 2.282 -24.951 1.00 85.94 82 VAL A C 1
ATOM 652 O O . VAL A 1 82 ? 6.059 1.774 -24.015 1.00 85.94 82 VAL A O 1
ATOM 655 N N . GLU A 1 83 ? 4.243 2.829 -24.791 1.00 85.81 83 GLU A N 1
ATOM 656 C CA . GLU A 1 83 ? 3.509 2.799 -23.525 1.00 85.81 83 GLU A CA 1
ATOM 657 C C . GLU A 1 83 ? 2.742 1.482 -23.385 1.00 85.81 83 GLU A C 1
ATOM 659 O O . GLU A 1 83 ? 1.976 1.091 -24.272 1.00 85.81 83 GLU A O 1
ATOM 664 N N . TYR A 1 84 ? 2.921 0.821 -22.246 1.00 82.00 84 TYR A N 1
ATOM 665 C CA . TYR A 1 84 ? 2.113 -0.321 -21.851 1.00 82.00 84 TYR A CA 1
ATOM 666 C C . TYR A 1 84 ? 0.898 0.222 -21.104 1.00 82.00 84 TYR A C 1
ATOM 668 O O . TYR A 1 84 ? 1.021 0.974 -20.145 1.00 82.00 84 TYR A O 1
ATOM 676 N N . THR A 1 85 ? -0.292 -0.092 -21.606 1.00 74.06 85 THR A N 1
ATOM 677 C CA . THR A 1 85 ? -1.569 0.382 -21.039 1.00 74.06 85 THR A CA 1
ATOM 678 C C . THR A 1 85 ? -2.554 -0.758 -20.798 1.00 74.06 85 THR A C 1
ATOM 680 O O . THR A 1 85 ? -3.664 -0.524 -20.316 1.00 74.06 85 THR A O 1
ATOM 683 N N . ASP A 1 86 ? -2.167 -1.988 -21.148 1.00 70.44 86 ASP A N 1
ATOM 684 C CA . ASP A 1 86 ? -2.957 -3.183 -20.890 1.00 70.44 86 ASP A CA 1
ATOM 685 C C . ASP A 1 86 ? -2.853 -3.545 -19.402 1.00 70.44 86 ASP A C 1
ATOM 687 O O . ASP A 1 86 ? -1.781 -3.501 -18.805 1.00 70.44 86 ASP A O 1
ATOM 691 N N . LEU A 1 87 ? -3.979 -3.929 -18.803 1.00 67.12 87 LEU A N 1
ATOM 692 C CA . LEU A 1 87 ? -4.018 -4.426 -17.428 1.00 67.12 87 LEU A CA 1
ATOM 693 C C . LEU A 1 87 ? -3.344 -5.796 -17.295 1.00 67.12 87 LEU A C 1
ATOM 695 O O . LEU A 1 87 ? -3.019 -6.205 -16.191 1.00 67.12 87 LEU A O 1
ATOM 699 N N . SER A 1 88 ? -3.178 -6.525 -18.393 1.00 73.38 88 SER A N 1
ATOM 700 C CA . SER A 1 88 ? -2.605 -7.870 -18.407 1.00 73.38 88 SER A CA 1
ATOM 701 C C . SER A 1 88 ? -1.145 -7.926 -18.856 1.00 73.38 88 SER A C 1
ATOM 703 O O . SER A 1 88 ? -0.543 -8.995 -18.784 1.00 73.38 88 SER A O 1
ATOM 705 N N . ASP A 1 89 ? -0.573 -6.803 -19.295 1.00 79.44 89 ASP A N 1
ATOM 706 C CA . ASP A 1 89 ? 0.820 -6.723 -19.733 1.00 79.44 89 ASP A CA 1
ATOM 707 C C . ASP A 1 89 ? 1.371 -5.302 -19.497 1.00 79.44 89 ASP A C 1
ATOM 709 O O . ASP A 1 89 ? 0.974 -4.372 -20.210 1.00 79.44 89 ASP A O 1
ATOM 713 N N . PRO A 1 90 ? 2.277 -5.101 -18.520 1.00 83.62 90 PRO A N 1
ATOM 714 C CA . PRO A 1 90 ? 2.893 -6.110 -17.650 1.00 83.62 90 PRO A CA 1
ATOM 715 C C . PRO A 1 90 ? 1.978 -6.674 -16.550 1.00 83.62 90 PRO A C 1
ATOM 717 O O . PRO A 1 90 ? 1.085 -6.000 -16.035 1.00 83.62 90 PRO A O 1
ATOM 720 N N . VAL A 1 91 ? 2.286 -7.899 -16.118 1.00 85.12 91 VAL A N 1
ATOM 721 C CA . VAL A 1 91 ? 1.733 -8.510 -14.900 1.00 85.12 91 VAL A CA 1
ATOM 722 C C . VAL A 1 91 ? 2.551 -8.069 -13.687 1.00 85.12 91 VAL A C 1
ATOM 724 O O . VAL A 1 91 ? 3.780 -8.155 -13.692 1.00 85.12 91 VAL A O 1
ATOM 727 N N . VAL A 1 92 ? 1.869 -7.622 -12.630 1.00 83.94 92 VAL A N 1
ATOM 728 C CA . VAL A 1 92 ? 2.489 -7.228 -11.357 1.00 83.94 92 VAL A CA 1
ATOM 729 C C . VAL A 1 92 ? 2.623 -8.450 -10.447 1.00 83.94 92 VAL A C 1
ATOM 731 O O . VAL A 1 92 ? 1.620 -9.017 -10.022 1.00 83.94 92 VAL A O 1
ATOM 734 N N . ASN A 1 93 ? 3.858 -8.830 -10.115 1.00 81.88 93 ASN A N 1
ATOM 735 C CA . ASN A 1 93 ? 4.173 -10.001 -9.295 1.00 81.88 93 ASN A CA 1
ATOM 736 C C . ASN A 1 93 ? 4.805 -9.581 -7.963 1.00 81.88 93 ASN A C 1
ATOM 738 O O . ASN A 1 93 ? 5.882 -8.975 -7.941 1.00 81.88 93 ASN A O 1
ATOM 742 N N . GLY A 1 94 ? 4.133 -9.883 -6.845 1.00 76.25 94 GLY A N 1
ATOM 743 C CA . GLY A 1 94 ? 4.602 -9.538 -5.495 1.00 76.25 94 GLY A CA 1
ATOM 744 C C . GLY A 1 94 ? 4.824 -8.041 -5.267 1.00 76.25 94 GLY A C 1
ATOM 745 O O . GLY A 1 94 ? 5.545 -7.665 -4.345 1.00 76.25 94 GLY A O 1
ATOM 746 N N . TYR A 1 95 ? 4.300 -7.196 -6.165 1.00 84.56 95 TYR A N 1
ATOM 747 C CA . TYR A 1 95 ? 4.603 -5.766 -6.271 1.00 84.56 95 TYR A CA 1
ATOM 748 C C . TYR A 1 95 ? 6.095 -5.420 -6.382 1.00 84.56 95 TYR A C 1
ATOM 750 O O . TYR A 1 95 ? 6.470 -4.264 -6.220 1.00 84.56 95 TYR A O 1
ATOM 758 N N . GLN A 1 96 ? 6.936 -6.413 -6.664 1.00 87.38 96 GLN A N 1
ATOM 759 C CA . GLN A 1 96 ? 8.385 -6.288 -6.788 1.00 87.38 96 GLN A CA 1
ATOM 760 C C . GLN A 1 96 ? 8.822 -6.431 -8.246 1.00 87.38 96 GLN A C 1
ATOM 762 O O . GLN A 1 96 ? 9.819 -5.840 -8.646 1.00 87.38 96 GLN A O 1
ATOM 767 N N . TYR A 1 97 ? 8.065 -7.181 -9.050 1.00 89.38 97 TYR A N 1
ATOM 768 C CA . TYR A 1 97 ? 8.400 -7.454 -10.442 1.00 89.38 97 TYR A CA 1
ATOM 769 C C . TYR A 1 97 ? 7.263 -7.049 -11.377 1.00 89.38 97 TYR A C 1
ATOM 771 O O . TYR A 1 97 ? 6.092 -7.341 -11.119 1.00 89.38 97 TYR A O 1
ATOM 779 N N . LEU A 1 98 ? 7.625 -6.410 -12.486 1.00 89.69 98 LEU A N 1
ATOM 780 C CA . LEU A 1 98 ? 6.761 -6.201 -13.644 1.00 89.69 98 LEU A CA 1
ATOM 781 C C . LEU A 1 98 ? 7.187 -7.187 -14.725 1.00 89.69 98 LEU A C 1
ATOM 783 O O . LEU A 1 98 ? 8.270 -7.037 -15.286 1.00 89.69 98 LEU A O 1
ATOM 787 N N . THR A 1 99 ? 6.369 -8.200 -14.991 1.00 89.50 99 THR A N 1
ATOM 788 C CA . THR A 1 99 ? 6.690 -9.263 -15.951 1.00 89.50 99 THR A CA 1
ATOM 789 C C . THR A 1 99 ? 5.930 -9.047 -17.249 1.00 89.50 99 THR A C 1
ATOM 791 O O . THR A 1 99 ? 4.704 -8.934 -17.244 1.00 89.50 99 THR A O 1
ATOM 794 N N . PHE A 1 100 ? 6.664 -9.022 -18.357 1.00 88.75 100 PHE A N 1
ATOM 795 C CA . PHE A 1 100 ? 6.134 -8.741 -19.683 1.00 88.75 100 PHE A CA 1
ATOM 796 C C . PHE A 1 100 ? 5.951 -10.027 -20.488 1.00 88.75 100 PHE A C 1
ATOM 798 O O . PHE A 1 100 ? 6.714 -10.987 -20.351 1.00 88.75 100 PHE A O 1
ATOM 805 N N . SER A 1 101 ? 4.952 -10.044 -21.369 1.00 86.75 101 SER A N 1
ATOM 806 C CA . SER A 1 101 ? 4.677 -11.208 -22.224 1.00 86.75 101 SER A CA 1
ATOM 807 C C . SER A 1 101 ? 5.785 -11.488 -23.260 1.00 86.75 101 SER A C 1
ATOM 809 O O . SER A 1 101 ? 5.949 -12.625 -23.713 1.00 86.75 101 SER A O 1
ATOM 811 N N . GLY A 1 102 ? 6.560 -10.461 -23.627 1.00 83.50 102 GLY A N 1
ATOM 812 C CA . GLY A 1 102 ? 7.689 -10.523 -24.559 1.00 83.50 102 GLY A CA 1
ATOM 813 C C . GLY A 1 102 ? 9.052 -10.351 -23.884 1.00 83.50 102 GLY A C 1
ATOM 814 O O . GLY A 1 102 ? 9.147 -10.063 -22.694 1.00 83.50 102 GLY A O 1
ATOM 815 N N . THR A 1 103 ? 10.133 -10.542 -24.646 1.00 82.88 103 THR A N 1
ATOM 816 C CA . THR A 1 103 ? 11.502 -10.260 -24.180 1.00 82.88 103 THR A CA 1
ATOM 817 C C . THR A 1 103 ? 11.792 -8.767 -24.322 1.00 82.88 103 THR A C 1
ATOM 819 O O . THR A 1 103 ? 11.738 -8.235 -25.427 1.00 82.88 103 THR A O 1
ATOM 822 N N . LEU A 1 104 ? 12.167 -8.101 -23.231 1.00 81.31 104 LEU A N 1
ATOM 823 C CA . LEU A 1 104 ? 12.517 -6.675 -23.204 1.00 81.31 104 LEU A CA 1
ATOM 824 C C . LEU A 1 104 ? 13.817 -6.372 -23.963 1.00 81.31 104 LEU A C 1
ATOM 826 O O . LEU A 1 104 ? 14.017 -5.273 -24.463 1.00 81.31 104 LEU A O 1
ATOM 830 N N . LEU A 1 105 ? 14.695 -7.368 -24.081 1.00 71.62 105 LEU A N 1
ATOM 831 C CA . LEU A 1 105 ? 15.989 -7.273 -24.764 1.00 71.62 105 LEU A CA 1
ATOM 832 C C . LEU A 1 105 ? 15.933 -7.690 -26.248 1.00 71.62 105 LEU A C 1
ATOM 834 O O . LEU A 1 105 ? 16.974 -7.916 -26.874 1.00 71.62 105 LEU A O 1
ATOM 838 N N . SER A 1 106 ? 14.744 -7.850 -26.848 1.00 58.53 106 SER A N 1
ATOM 839 C CA . SER A 1 106 ? 14.635 -8.308 -28.239 1.00 58.53 106 SER A CA 1
ATOM 840 C C . SER A 1 106 ? 15.006 -7.202 -29.240 1.00 58.53 106 SER A C 1
ATOM 842 O O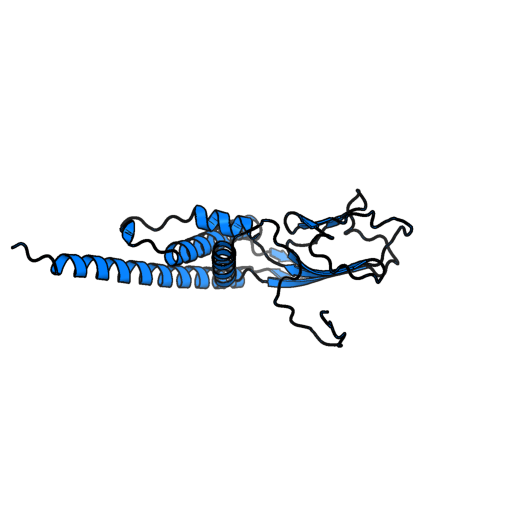 . SER A 1 106 ? 14.142 -6.519 -29.779 1.00 58.53 106 SER A O 1
ATOM 844 N N . GLY A 1 107 ? 16.303 -7.039 -29.520 1.00 56.19 107 GLY A N 1
ATOM 845 C CA . GLY A 1 107 ? 16.827 -6.181 -30.597 1.00 56.19 107 GLY A CA 1
ATOM 846 C C . GLY A 1 107 ? 17.731 -5.028 -30.146 1.00 56.19 107 GLY A C 1
ATOM 847 O O . GLY A 1 107 ? 18.495 -4.515 -30.962 1.00 56.19 107 GLY A O 1
ATOM 848 N N . SER A 1 108 ? 17.708 -4.678 -28.860 1.00 58.69 108 SER A N 1
ATOM 849 C CA . SER A 1 108 ? 18.609 -3.725 -28.206 1.00 58.69 108 SER A CA 1
ATOM 850 C C . SER A 1 108 ? 19.153 -4.372 -26.937 1.00 58.69 108 SER A C 1
ATOM 852 O O . SER A 1 108 ? 18.392 -4.947 -26.165 1.00 58.69 108 SER A O 1
ATOM 854 N N . SER A 1 109 ? 20.463 -4.283 -26.701 1.00 68.31 109 SER A N 1
ATOM 855 C CA . SER A 1 109 ? 21.044 -4.706 -25.421 1.00 68.31 109 SER A CA 1
ATOM 856 C C . SER A 1 109 ? 20.638 -3.788 -24.261 1.00 68.31 109 SER A C 1
ATOM 858 O O . SER A 1 109 ? 20.756 -4.198 -23.112 1.00 68.31 109 SER A O 1
ATOM 860 N N . ASN A 1 110 ? 20.155 -2.576 -24.566 1.00 82.69 110 ASN A N 1
ATOM 861 C CA . ASN A 1 110 ? 19.830 -1.522 -23.608 1.00 82.69 110 ASN A CA 1
ATOM 862 C C . ASN A 1 110 ? 18.494 -0.856 -24.010 1.00 82.69 110 ASN A C 1
ATOM 864 O O . ASN A 1 110 ? 18.506 0.126 -24.760 1.00 82.69 110 ASN A O 1
ATOM 868 N N . PRO A 1 111 ? 17.332 -1.402 -23.620 1.00 85.88 111 PRO A N 1
ATOM 869 C CA . PRO A 1 111 ? 16.053 -0.764 -23.916 1.00 85.88 111 PRO A CA 1
ATOM 870 C C . PRO A 1 111 ? 15.899 0.520 -23.095 1.00 85.88 111 PRO A C 1
ATOM 872 O O . PRO A 1 111 ? 16.395 0.619 -21.969 1.00 85.88 111 PRO A O 1
ATOM 875 N N . LYS A 1 112 ? 15.188 1.507 -23.643 1.00 89.50 112 LYS A N 1
ATOM 876 C CA . LYS A 1 112 ? 14.753 2.667 -22.858 1.00 89.50 112 LYS A CA 1
ATOM 877 C C . LYS A 1 112 ? 13.619 2.246 -21.942 1.00 89.50 112 LYS A C 1
ATOM 879 O O . LYS A 1 112 ? 12.695 1.581 -22.396 1.00 89.50 112 LYS A O 1
ATOM 884 N N . ILE A 1 113 ? 13.656 2.660 -20.685 1.00 90.12 113 ILE A N 1
ATOM 885 C CA . ILE A 1 113 ? 12.650 2.302 -19.684 1.00 90.12 113 ILE A CA 1
ATOM 886 C C . ILE A 1 113 ? 12.213 3.567 -18.956 1.00 90.12 113 ILE A C 1
ATOM 888 O O . ILE A 1 113 ? 13.047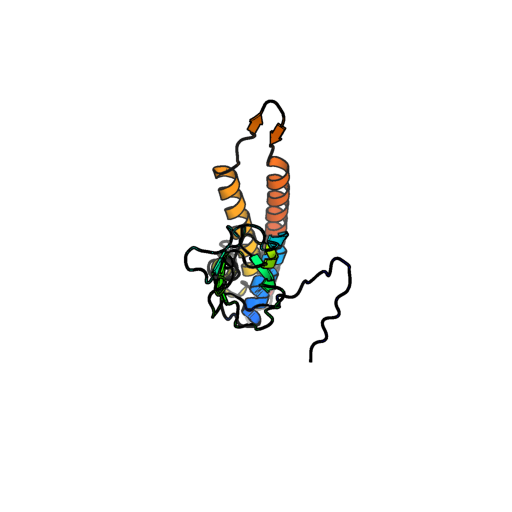 4.366 -18.537 1.00 90.12 113 ILE A O 1
ATOM 892 N N . ASP A 1 114 ? 10.907 3.733 -18.777 1.00 91.00 114 ASP A N 1
ATOM 893 C CA . ASP A 1 114 ? 10.327 4.759 -17.915 1.00 91.00 114 ASP A CA 1
ATOM 894 C C . ASP A 1 114 ? 9.144 4.167 -17.146 1.00 91.00 114 ASP A C 1
ATOM 896 O O . ASP A 1 114 ? 8.079 3.914 -17.712 1.00 91.00 114 ASP A O 1
ATOM 900 N N . VAL A 1 115 ? 9.344 3.915 -15.854 1.00 90.00 115 VAL A N 1
ATOM 901 C CA . VAL A 1 115 ? 8.337 3.326 -14.968 1.00 90.00 115 VAL A CA 1
ATOM 902 C C . VAL A 1 115 ? 8.116 4.248 -13.785 1.00 90.00 115 VAL A C 1
ATOM 904 O O . VAL A 1 115 ? 9.042 4.508 -13.023 1.00 90.00 115 VAL A O 1
ATOM 907 N N . TRP A 1 116 ? 6.879 4.697 -13.595 1.00 89.50 116 TRP A N 1
ATOM 908 C CA . TRP A 1 116 ? 6.455 5.439 -12.406 1.00 89.50 116 TRP A CA 1
ATOM 909 C C . TRP A 1 116 ? 5.589 4.553 -11.528 1.00 89.50 116 TRP A C 1
ATOM 911 O O . TRP A 1 116 ? 4.689 3.892 -12.044 1.00 89.50 116 TRP A O 1
ATOM 921 N N . TYR A 1 117 ? 5.814 4.560 -10.216 1.00 86.62 117 TYR A N 1
ATOM 922 C CA . TYR A 1 117 ? 5.074 3.706 -9.287 1.00 86.62 117 TYR A CA 1
ATOM 923 C C . TYR A 1 117 ? 4.950 4.318 -7.888 1.00 86.62 117 TYR A C 1
ATOM 925 O O . TYR A 1 117 ? 5.820 5.068 -7.447 1.00 86.62 117 TYR A O 1
ATOM 933 N N . HIS A 1 118 ? 3.860 4.001 -7.182 1.00 84.56 118 HIS A N 1
ATOM 934 C CA . HIS A 1 118 ? 3.704 4.343 -5.762 1.00 84.56 118 HIS A CA 1
ATOM 935 C C . HIS A 1 118 ? 4.323 3.264 -4.896 1.00 84.56 118 HIS A C 1
ATOM 937 O O . HIS A 1 118 ? 3.927 2.104 -4.990 1.00 84.56 118 HIS A O 1
ATOM 943 N N . THR A 1 119 ? 5.238 3.654 -4.022 1.00 85.12 119 THR A N 1
ATOM 944 C CA . THR A 1 119 ? 5.827 2.744 -3.042 1.00 85.12 119 THR A CA 1
ATOM 945 C C . THR A 1 119 ? 4.930 2.560 -1.829 1.00 85.12 119 THR A C 1
ATOM 947 O O . THR A 1 119 ? 4.224 3.477 -1.388 1.00 85.12 119 THR A O 1
ATOM 950 N N . PHE A 1 120 ? 4.996 1.360 -1.269 1.00 84.81 120 PHE A N 1
ATOM 951 C CA . PHE A 1 120 ? 4.372 1.003 -0.003 1.00 84.81 120 PHE A CA 1
ATOM 952 C C . PHE A 1 120 ? 5.206 -0.067 0.701 1.00 84.81 120 PHE A C 1
ATOM 954 O O . PHE A 1 120 ? 6.046 -0.726 0.090 1.00 84.81 120 PHE A O 1
ATOM 961 N N . LYS A 1 121 ? 4.998 -0.226 2.004 1.00 83.31 121 LYS A N 1
ATOM 962 C CA . LYS A 1 121 ? 5.641 -1.259 2.820 1.00 83.31 121 LYS A CA 1
ATOM 963 C C . LYS A 1 121 ? 4.894 -2.587 2.732 1.00 83.31 121 LYS A C 1
ATOM 965 O O . LYS A 1 121 ? 5.541 -3.620 2.583 1.00 83.31 121 LYS A O 1
ATOM 970 N N . PHE A 1 122 ? 3.562 -2.560 2.791 1.00 85.44 122 PHE A N 1
ATOM 971 C CA . PHE A 1 122 ? 2.744 -3.774 2.806 1.00 85.44 122 PHE A CA 1
ATOM 972 C C . PHE A 1 122 ? 1.958 -3.967 1.511 1.00 85.44 122 PHE A C 1
ATOM 974 O O . PHE A 1 122 ? 1.262 -3.066 1.041 1.00 85.44 122 PHE A O 1
ATOM 981 N N . SER A 1 123 ? 2.026 -5.173 0.959 1.00 85.38 123 SER A N 1
ATOM 982 C CA . SER A 1 123 ? 1.153 -5.631 -0.121 1.00 85.38 123 SER A CA 1
ATOM 983 C C . SER A 1 123 ? -0.311 -5.667 0.327 1.00 85.3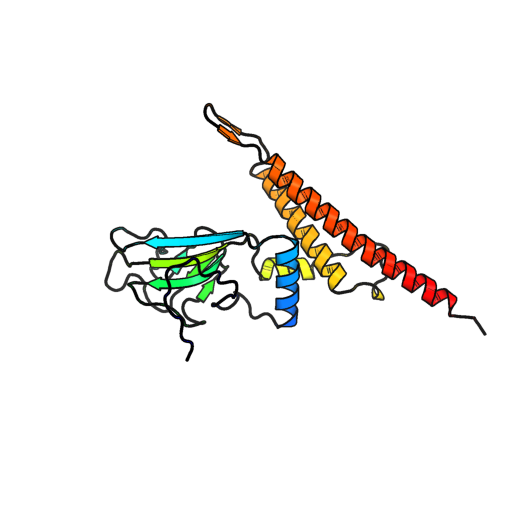8 123 SER A C 1
ATOM 985 O O . SER A 1 123 ? -0.630 -5.774 1.513 1.00 85.38 123 SER A O 1
ATOM 987 N N . ASP A 1 124 ? -1.227 -5.621 -0.641 1.00 86.00 124 ASP A N 1
ATOM 988 C CA . ASP A 1 124 ? -2.667 -5.756 -0.380 1.00 86.00 124 ASP A CA 1
ATOM 989 C C . ASP A 1 124 ? -2.996 -7.070 0.345 1.00 86.00 124 ASP A C 1
ATOM 991 O O . ASP A 1 124 ? -3.878 -7.110 1.204 1.00 86.00 124 ASP A O 1
ATOM 995 N N . ARG A 1 125 ? -2.243 -8.131 0.035 1.00 86.19 125 ARG A N 1
ATOM 996 C CA . ARG A 1 125 ? -2.366 -9.438 0.670 1.00 86.19 125 ARG A CA 1
ATOM 997 C C . ARG A 1 125 ? -1.929 -9.424 2.129 1.00 86.19 125 ARG A C 1
ATOM 999 O O . ARG A 1 125 ? -2.702 -9.872 2.964 1.00 86.19 125 ARG A O 1
ATOM 1006 N N . GLU A 1 126 ? -0.752 -8.884 2.441 1.00 89.00 126 GLU A N 1
ATOM 1007 C CA . GLU A 1 126 ? -0.276 -8.764 3.831 1.00 89.00 126 GLU A CA 1
ATOM 1008 C C . GLU A 1 126 ? -1.267 -7.954 4.682 1.00 89.00 126 GLU A C 1
ATOM 1010 O O . GLU A 1 126 ? -1.578 -8.327 5.811 1.00 89.00 126 GLU A O 1
ATOM 1015 N N . ILE A 1 127 ? -1.830 -6.880 4.117 1.00 91.25 127 ILE A N 1
ATOM 1016 C CA . ILE A 1 127 ? -2.854 -6.069 4.788 1.00 91.25 127 ILE A CA 1
ATOM 1017 C C . ILE A 1 127 ? -4.129 -6.880 5.053 1.00 91.25 127 ILE A C 1
ATOM 1019 O O . ILE A 1 127 ? -4.725 -6.773 6.127 1.00 91.25 127 ILE A O 1
ATOM 1023 N N . TYR A 1 128 ? -4.580 -7.664 4.074 1.00 92.19 128 TYR A N 1
ATOM 1024 C CA . TYR A 1 128 ? -5.797 -8.457 4.209 1.00 92.19 128 TYR A CA 1
ATOM 1025 C C . TYR A 1 128 ? -5.622 -9.664 5.143 1.00 92.19 128 TYR A C 1
ATOM 1027 O O . TYR A 1 128 ? -6.533 -9.986 5.901 1.00 92.19 128 TYR A O 1
ATOM 1035 N N . GLU A 1 129 ? -4.449 -10.298 5.141 1.00 92.44 129 GLU A N 1
ATOM 1036 C CA . GLU A 1 129 ? -4.100 -11.364 6.086 1.00 92.44 129 GLU A CA 1
ATOM 1037 C C . GLU A 1 129 ? -4.069 -10.821 7.523 1.00 92.44 129 GLU A C 1
ATOM 1039 O O . GLU A 1 129 ? -4.733 -11.384 8.391 1.00 92.44 129 GLU A O 1
ATOM 1044 N N . ALA A 1 130 ? -3.453 -9.654 7.757 1.00 93.62 130 ALA A N 1
ATOM 1045 C CA . ALA A 1 130 ? -3.490 -8.990 9.064 1.00 93.62 130 ALA A CA 1
ATOM 1046 C C . ALA A 1 130 ? -4.923 -8.672 9.534 1.00 93.62 130 ALA A C 1
ATOM 1048 O O . ALA A 1 130 ? -5.227 -8.759 10.721 1.00 93.62 130 ALA A O 1
ATOM 1049 N N . TYR A 1 131 ? -5.829 -8.339 8.610 1.00 94.50 131 TYR A N 1
ATOM 1050 C CA . TYR A 1 131 ? -7.253 -8.189 8.919 1.00 94.50 131 TYR A CA 1
ATOM 1051 C C . TYR A 1 131 ? -7.924 -9.507 9.325 1.00 94.50 131 TYR A C 1
ATOM 1053 O O . TYR A 1 131 ? -8.735 -9.513 10.250 1.00 94.50 131 TYR A O 1
ATOM 1061 N N . GLY A 1 132 ? -7.601 -10.612 8.650 1.00 92.56 132 GLY A N 1
ATOM 1062 C CA . GLY A 1 132 ? -8.120 -11.941 8.985 1.00 92.56 132 GLY A CA 1
ATOM 1063 C C . GLY A 1 132 ? -7.628 -12.463 10.338 1.00 92.56 132 GLY A C 1
ATOM 1064 O O . GLY A 1 132 ? -8.379 -13.150 11.032 1.00 92.56 132 GLY A O 1
ATOM 1065 N N . ASP A 1 133 ? -6.408 -12.089 10.722 1.00 92.56 133 ASP A N 1
ATOM 1066 C CA . ASP A 1 133 ? -5.763 -12.499 11.973 1.00 92.56 133 ASP A CA 1
ATOM 1067 C C . ASP A 1 133 ? -6.053 -11.554 13.154 1.00 92.56 133 ASP A C 1
ATOM 1069 O O . ASP A 1 133 ? -5.707 -11.864 14.297 1.00 92.56 133 ASP A O 1
ATOM 1073 N N . ALA A 1 134 ? -6.710 -10.417 12.906 1.00 91.00 134 ALA A N 1
ATOM 1074 C CA . ALA A 1 134 ? -6.982 -9.400 13.914 1.00 91.00 134 ALA A CA 1
ATOM 1075 C C . ALA A 1 134 ? -7.817 -9.956 15.082 1.00 91.00 134 ALA A C 1
ATOM 1077 O O . ALA A 1 134 ? -8.986 -10.328 14.933 1.00 91.00 134 ALA A O 1
ATOM 1078 N N . MET A 1 135 ? -7.235 -9.955 16.284 1.00 84.31 135 MET A N 1
ATOM 1079 C CA . MET A 1 135 ? -7.909 -10.386 17.510 1.00 84.31 135 MET A CA 1
ATOM 1080 C C . MET A 1 135 ? -8.286 -9.181 18.368 1.00 84.31 135 MET A C 1
ATOM 1082 O O . MET A 1 135 ? -7.430 -8.437 18.837 1.00 84.31 135 MET A O 1
ATOM 1086 N N . ILE A 1 136 ? -9.580 -9.010 18.630 1.00 77.12 136 ILE A N 1
ATOM 1087 C CA . ILE A 1 136 ? -10.064 -7.953 19.527 1.00 77.12 136 ILE A CA 1
ATOM 1088 C C . ILE A 1 136 ? -9.779 -8.344 20.987 1.0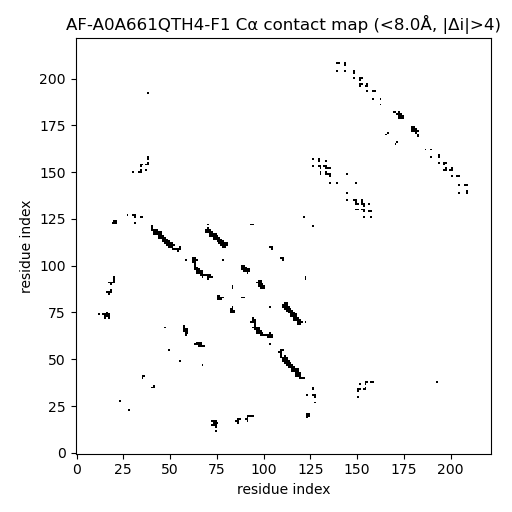0 77.12 136 ILE A C 1
ATOM 1090 O O . ILE A 1 136 ? -9.862 -9.532 21.325 1.00 77.12 136 ILE A O 1
ATOM 1094 N N . PRO A 1 137 ? -9.464 -7.372 21.869 1.00 69.31 137 PRO A N 1
ATOM 1095 C CA . PRO A 1 137 ? -9.208 -7.625 23.280 1.00 69.31 137 PRO A CA 1
ATOM 1096 C C . PRO A 1 137 ? -10.277 -8.479 23.967 1.00 69.31 137 PRO A C 1
ATOM 1098 O O . PRO A 1 137 ? -11.477 -8.380 23.699 1.00 69.31 137 PRO A O 1
ATOM 1101 N N . ALA A 1 138 ? -9.828 -9.293 24.925 1.00 66.50 138 ALA A N 1
ATOM 1102 C CA . ALA A 1 138 ? -10.721 -10.055 25.784 1.00 66.50 138 ALA A CA 1
ATOM 1103 C C . ALA A 1 138 ? -11.710 -9.114 26.499 1.00 66.50 138 ALA A C 1
ATOM 1105 O O . ALA A 1 138 ? -11.339 -8.011 26.901 1.00 66.50 138 ALA A O 1
ATOM 1106 N N . ASN A 1 139 ? -12.940 -9.594 26.710 1.00 66.94 139 ASN A N 1
ATOM 1107 C CA . ASN A 1 139 ? -14.087 -8.900 27.328 1.00 66.94 139 ASN A CA 1
ATOM 1108 C C . ASN A 1 139 ? -15.005 -8.105 26.383 1.00 66.94 139 ASN A C 1
ATOM 1110 O O . ASN A 1 139 ? -15.951 -7.481 26.862 1.00 66.94 139 ASN A O 1
ATOM 1114 N N . VAL A 1 140 ? -14.799 -8.177 25.067 1.00 70.81 140 VAL A N 1
ATOM 1115 C CA . VAL A 1 140 ? -15.781 -7.694 24.085 1.00 70.81 140 VAL A CA 1
ATOM 1116 C C . VAL A 1 140 ? -16.727 -8.843 23.705 1.00 70.81 140 VAL A C 1
ATOM 1118 O O . VAL A 1 140 ? -16.246 -9.911 23.317 1.00 70.81 140 VAL A O 1
ATOM 1121 N N . PRO A 1 141 ? -18.058 -8.678 23.833 1.00 71.44 141 PRO A N 1
ATOM 1122 C CA . PRO A 1 141 ? -19.023 -9.663 23.346 1.00 71.44 141 PRO A CA 1
ATOM 1123 C C . PRO A 1 141 ? -18.819 -9.965 21.850 1.00 71.44 141 PRO A C 1
ATOM 1125 O O . PRO A 1 141 ? -18.475 -9.085 21.070 1.00 71.44 141 PRO A O 1
ATOM 1128 N N . THR A 1 142 ? -19.001 -11.205 21.403 1.00 71.62 142 THR A N 1
ATOM 1129 C CA . THR A 1 142 ? -18.735 -11.558 19.992 1.00 71.62 142 THR A CA 1
ATOM 1130 C C . THR A 1 142 ? -19.729 -10.933 19.012 1.00 71.62 142 THR A C 1
ATOM 1132 O O . THR A 1 142 ? -19.380 -10.688 17.863 1.00 71.62 142 THR A O 1
ATOM 1135 N N . ASP A 1 143 ? -20.940 -10.622 19.465 1.00 75.00 143 ASP A N 1
ATOM 1136 C CA . ASP A 1 143 ? -21.984 -9.889 18.736 1.00 75.00 143 ASP A CA 1
ATOM 1137 C C . ASP A 1 143 ? -21.720 -8.378 18.632 1.00 75.00 143 ASP A C 1
ATOM 1139 O O . ASP A 1 143 ? -22.356 -7.682 17.841 1.00 75.00 143 ASP A O 1
ATOM 1143 N N . CYS A 1 144 ? -20.756 -7.881 19.400 1.00 80.25 144 CYS A N 1
ATOM 1144 C CA . CYS A 1 144 ? -20.316 -6.494 19.406 1.00 80.25 144 CYS A CA 1
ATOM 1145 C C . CYS A 1 144 ? -19.203 -6.208 18.379 1.00 80.25 144 CYS A C 1
ATOM 1147 O O . CYS A 1 144 ? -18.997 -5.068 17.954 1.00 80.25 144 CYS A O 1
ATOM 1149 N N . VAL A 1 145 ? -18.483 -7.250 17.960 1.00 84.88 145 VAL A N 1
ATOM 1150 C CA . VAL A 1 145 ? -17.355 -7.137 17.037 1.00 84.88 145 VAL A CA 1
ATOM 1151 C C . VAL A 1 145 ? -17.839 -6.705 15.656 1.00 84.88 145 VAL A C 1
ATOM 1153 O O . VAL A 1 145 ? -18.491 -7.456 14.933 1.00 84.88 145 VAL A O 1
ATOM 1156 N N . SER A 1 146 ? -17.480 -5.482 15.271 1.00 89.25 146 SER A N 1
ATOM 1157 C CA . SER A 1 146 ? -17.748 -4.943 13.937 1.00 89.25 146 SER A CA 1
ATOM 1158 C C . SER A 1 146 ? -16.505 -4.980 13.048 1.00 89.25 146 SER A C 1
ATOM 1160 O O . SER A 1 146 ? -15.372 -5.096 13.516 1.00 89.25 146 SER A O 1
ATOM 1162 N N . GLN A 1 147 ? -16.715 -4.801 11.744 1.00 90.81 147 GLN A N 1
ATOM 1163 C CA . GLN A 1 147 ? -15.633 -4.678 10.770 1.00 90.81 147 GLN A CA 1
ATOM 1164 C C . GLN A 1 147 ? -14.650 -3.546 11.117 1.00 90.81 147 GLN A C 1
ATOM 1166 O O . GLN A 1 147 ? -13.454 -3.708 10.899 1.00 90.81 147 GLN A O 1
ATOM 1171 N N . ASP A 1 148 ? -15.124 -2.424 11.667 1.00 91.31 148 ASP A N 1
ATOM 1172 C CA . ASP A 1 148 ? -14.248 -1.297 12.009 1.00 91.31 148 ASP A CA 1
ATOM 1173 C C . ASP A 1 148 ? -13.340 -1.615 13.212 1.00 91.31 148 ASP A C 1
ATOM 1175 O O . ASP A 1 148 ? -12.198 -1.161 13.231 1.00 91.31 148 ASP A O 1
ATOM 1179 N N . HIS A 1 149 ? -13.775 -2.467 14.153 1.00 91.38 149 HIS A N 1
ATOM 1180 C CA . HIS A 1 149 ? -12.897 -2.954 15.226 1.00 91.38 149 HIS A CA 1
ATOM 1181 C C . HIS A 1 149 ? -11.722 -3.755 14.656 1.00 91.38 149 HIS A C 1
ATOM 1183 O O . HIS A 1 149 ? -10.572 -3.510 15.007 1.00 91.38 149 HIS A O 1
ATOM 1189 N N . LEU A 1 150 ? -12.015 -4.685 13.743 1.00 93.12 150 LEU A N 1
ATOM 1190 C CA . LEU A 1 150 ? -11.006 -5.528 13.100 1.00 93.12 150 LEU A CA 1
ATOM 1191 C C . LEU A 1 150 ? -10.065 -4.707 12.205 1.00 93.12 150 LEU A C 1
ATOM 1193 O O . LEU A 1 150 ? -8.868 -4.959 12.180 1.00 93.12 150 LEU A O 1
ATOM 1197 N N . ILE A 1 151 ? -10.580 -3.681 11.517 1.00 94.88 151 ILE A N 1
ATOM 1198 C CA . ILE A 1 151 ? -9.765 -2.746 10.724 1.00 94.88 151 ILE A CA 1
ATOM 1199 C C . ILE A 1 151 ? -8.786 -1.968 11.607 1.00 94.88 151 ILE A C 1
ATOM 1201 O O . ILE A 1 151 ? -7.617 -1.841 11.247 1.00 94.88 151 ILE A O 1
ATOM 1205 N N . LEU A 1 152 ? -9.251 -1.431 12.740 1.00 94.31 152 LEU A N 1
ATOM 1206 C CA . LEU A 1 152 ? -8.394 -0.691 13.667 1.00 94.31 152 LEU A CA 1
ATOM 1207 C C . LEU A 1 152 ? -7.342 -1.606 14.296 1.00 94.31 152 LEU A C 1
ATOM 1209 O O . LEU A 1 152 ? -6.175 -1.227 14.346 1.00 94.31 152 LEU A O 1
ATOM 1213 N N . GLN A 1 153 ? -7.737 -2.810 14.715 1.00 94.50 153 GLN A N 1
ATOM 1214 C CA . GLN A 1 153 ? -6.818 -3.792 15.283 1.00 94.50 153 GLN A CA 1
ATOM 1215 C C . GLN A 1 153 ? -5.740 -4.203 14.272 1.00 94.50 153 GLN A C 1
ATOM 1217 O O . GLN A 1 153 ? -4.559 -4.086 14.574 1.00 94.50 153 GLN A O 1
ATOM 1222 N N . ALA A 1 154 ? -6.120 -4.555 13.041 1.00 95.38 154 ALA A N 1
ATOM 1223 C CA . ALA A 1 154 ? -5.164 -4.895 11.987 1.00 95.38 154 ALA A CA 1
ATOM 1224 C C . ALA A 1 154 ? -4.183 -3.750 11.687 1.00 95.38 154 ALA A C 1
ATOM 1226 O O . ALA A 1 154 ? -2.992 -3.974 11.481 1.00 95.38 154 ALA A O 1
ATOM 1227 N N . ALA A 1 155 ? -4.667 -2.502 11.681 1.00 94.94 155 ALA A N 1
ATOM 1228 C CA . ALA A 1 155 ? -3.812 -1.334 11.493 1.00 94.94 155 ALA A CA 1
ATOM 1229 C C . ALA A 1 155 ? -2.806 -1.156 12.645 1.00 94.94 155 ALA A C 1
ATOM 1231 O O . ALA A 1 155 ? -1.647 -0.824 12.395 1.00 94.94 155 ALA A O 1
ATOM 1232 N N . ILE A 1 156 ? -3.232 -1.386 13.891 1.00 93.81 156 ILE A N 1
ATOM 1233 C CA . ILE A 1 156 ? -2.353 -1.365 15.067 1.00 93.81 156 ILE A CA 1
ATOM 1234 C C . ILE A 1 156 ? -1.285 -2.457 14.942 1.00 93.81 156 ILE A C 1
ATOM 1236 O O . ILE A 1 156 ? -0.102 -2.141 15.044 1.00 93.81 156 ILE A O 1
ATOM 1240 N N . ASP A 1 157 ? -1.684 -3.694 14.642 1.00 93.75 157 ASP A N 1
ATOM 1241 C CA . ASP A 1 157 ? -0.779 -4.846 14.555 1.00 93.75 157 ASP A CA 1
ATOM 1242 C C . ASP A 1 157 ? 0.306 -4.641 13.481 1.00 93.75 157 ASP A C 1
ATOM 1244 O O . ASP A 1 157 ? 1.489 -4.886 13.724 1.00 93.75 157 ASP A O 1
ATOM 1248 N N . LEU A 1 158 ? -0.067 -4.097 12.315 1.00 93.50 158 LEU A N 1
ATOM 1249 C CA . LEU A 1 158 ? 0.879 -3.749 11.246 1.00 93.50 158 LEU A CA 1
ATOM 1250 C C . LEU A 1 158 ? 1.849 -2.626 11.653 1.00 93.50 158 LEU A C 1
ATOM 1252 O O . LEU A 1 158 ? 3.032 -2.665 11.321 1.00 93.50 158 LEU A O 1
ATOM 1256 N N . LEU A 1 159 ? 1.387 -1.601 12.374 1.00 91.56 159 LEU A N 1
ATOM 1257 C CA . LEU A 1 159 ? 2.269 -0.525 12.844 1.00 91.56 159 LEU A CA 1
ATOM 1258 C C . LEU A 1 159 ? 3.218 -1.004 13.951 1.00 91.56 159 LEU A C 1
ATOM 1260 O O . LEU A 1 159 ? 4.369 -0.557 14.032 1.00 91.56 159 LEU A O 1
ATOM 1264 N N . GLU A 1 160 ? 2.752 -1.906 14.809 1.00 90.25 160 GLU A N 1
ATOM 1265 C CA . GLU A 1 160 ? 3.568 -2.536 15.841 1.00 90.25 160 GLU A CA 1
ATOM 1266 C C . GLU A 1 160 ? 4.642 -3.437 15.228 1.00 90.25 160 GLU A C 1
ATOM 1268 O O . GLU A 1 160 ? 5.804 -3.329 15.632 1.00 90.25 160 GLU A O 1
ATOM 1273 N N . SER A 1 161 ? 4.313 -4.230 14.200 1.00 88.50 161 SE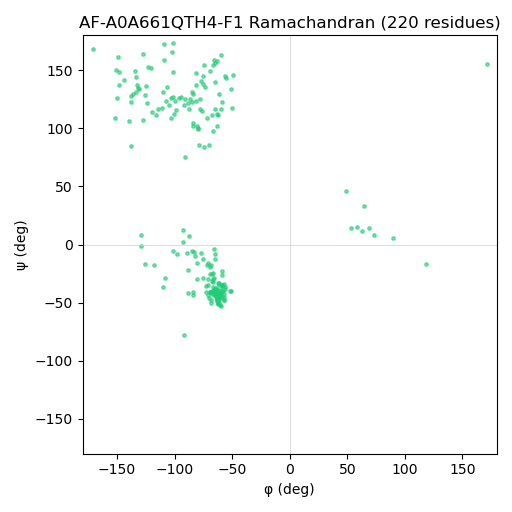R A N 1
ATOM 1274 C CA . SER A 1 161 ? 5.304 -5.054 13.494 1.00 88.50 161 SER A CA 1
ATOM 1275 C C . SER A 1 161 ? 6.404 -4.198 12.860 1.00 88.50 161 SER A C 1
ATOM 1277 O O . SER A 1 161 ? 7.585 -4.458 13.078 1.00 88.50 161 SER A O 1
ATOM 1279 N N . MET A 1 162 ? 6.042 -3.082 12.214 1.00 82.94 162 MET A N 1
ATOM 1280 C CA . MET A 1 162 ? 7.023 -2.130 11.676 1.00 82.94 162 MET A CA 1
ATOM 1281 C C . MET A 1 162 ? 7.949 -1.573 12.762 1.00 82.94 162 MET A C 1
ATOM 1283 O O . MET A 1 162 ? 9.104 -1.249 12.499 1.00 82.94 162 MET A O 1
ATOM 1287 N N . THR A 1 163 ? 7.427 -1.360 13.972 1.00 80.69 163 THR A N 1
ATOM 1288 C CA . THR A 1 163 ? 8.221 -0.848 15.099 1.00 80.69 163 THR A CA 1
ATOM 1289 C C . THR A 1 163 ? 9.221 -1.894 15.571 1.00 80.69 163 THR A C 1
ATOM 1291 O O . THR A 1 163 ? 10.370 -1.550 15.837 1.00 80.69 163 THR A O 1
ATOM 1294 N N . ALA A 1 164 ? 8.802 -3.158 15.637 1.00 77.25 164 ALA A N 1
ATOM 1295 C CA . ALA A 1 164 ? 9.684 -4.264 15.975 1.00 77.25 164 ALA A CA 1
ATOM 1296 C C . ALA A 1 164 ? 10.820 -4.414 14.950 1.00 77.25 164 ALA A C 1
ATOM 1298 O O . ALA A 1 164 ? 11.978 -4.524 15.353 1.00 77.25 164 ALA A O 1
ATOM 1299 N N . ASP A 1 165 ? 10.508 -4.331 13.654 1.00 72.94 165 ASP A N 1
ATOM 1300 C CA . ASP A 1 165 ? 11.505 -4.418 12.583 1.00 72.94 165 ASP A CA 1
ATOM 1301 C C . ASP A 1 165 ? 12.522 -3.269 12.659 1.00 72.94 165 ASP A C 1
ATOM 1303 O O . ASP A 1 165 ? 13.727 -3.511 12.721 1.00 72.94 165 ASP A O 1
ATOM 1307 N N . ASP A 1 166 ? 12.059 -2.017 12.769 1.00 69.75 166 ASP A N 1
ATOM 1308 C CA . ASP A 1 166 ? 12.950 -0.849 12.843 1.00 69.75 166 ASP A CA 1
ATOM 1309 C C . ASP A 1 166 ? 13.858 -0.889 14.092 1.00 69.75 166 ASP A C 1
ATOM 1311 O O . ASP A 1 166 ? 15.010 -0.455 14.043 1.00 69.75 166 ASP A O 1
ATOM 1315 N N . MET A 1 167 ? 13.379 -1.435 15.218 1.00 63.19 167 MET A N 1
ATOM 1316 C CA . MET A 1 167 ? 14.200 -1.625 16.421 1.00 63.19 167 MET A CA 1
ATOM 1317 C C . MET A 1 167 ? 15.322 -2.652 16.223 1.00 63.19 167 MET A C 1
ATOM 1319 O O . MET A 1 167 ? 16.364 -2.540 16.872 1.00 63.19 167 MET A O 1
ATOM 1323 N N . ILE A 1 168 ? 15.117 -3.644 15.354 1.00 63.22 168 ILE A N 1
ATOM 1324 C CA . ILE A 1 168 ? 16.099 -4.692 15.053 1.00 63.22 168 ILE A CA 1
ATOM 1325 C C . ILE A 1 168 ? 17.097 -4.210 13.993 1.00 63.22 168 ILE A C 1
ATOM 1327 O O . ILE A 1 168 ? 18.290 -4.487 14.121 1.00 63.22 168 ILE A O 1
ATOM 1331 N N . THR A 1 169 ? 16.629 -3.501 12.961 1.00 59.62 169 THR A N 1
ATOM 1332 C CA . THR A 1 169 ? 17.442 -3.125 11.792 1.00 59.62 169 THR A CA 1
ATOM 1333 C C . THR A 1 169 ? 18.185 -1.798 11.973 1.00 59.62 169 THR A C 1
ATOM 1335 O O . THR A 1 169 ? 19.370 -1.735 11.655 1.00 59.62 169 THR A O 1
ATOM 1338 N N . ASP A 1 170 ? 17.541 -0.778 12.557 1.00 54.41 170 ASP A N 1
ATOM 1339 C CA . ASP A 1 170 ? 18.031 0.614 12.586 1.00 54.41 170 ASP A CA 1
ATOM 1340 C C . ASP A 1 170 ? 18.044 1.238 13.998 1.00 54.41 170 ASP A C 1
ATOM 1342 O O . ASP A 1 170 ? 18.303 2.430 14.169 1.00 54.41 170 ASP A O 1
ATOM 1346 N N . GLY A 1 171 ? 17.784 0.451 15.047 1.00 52.97 171 GLY A N 1
ATOM 1347 C CA . GLY A 1 171 ? 17.572 0.938 16.418 1.00 52.97 171 GLY A CA 1
ATOM 1348 C C . GLY A 1 171 ? 18.776 1.600 17.109 1.00 52.97 171 GLY A C 1
ATOM 1349 O O . GLY A 1 171 ? 18.638 2.096 18.230 1.00 52.97 171 GLY A O 1
ATOM 1350 N N . ALA A 1 172 ? 19.954 1.627 16.482 1.00 58.06 172 ALA A N 1
ATOM 1351 C CA . ALA A 1 172 ? 21.126 2.323 17.000 1.00 58.06 172 ALA A CA 1
ATOM 1352 C C . ALA A 1 172 ? 21.309 3.664 16.281 1.00 58.06 172 ALA A C 1
ATOM 1354 O O . ALA A 1 172 ? 21.408 3.712 15.058 1.00 58.06 172 ALA A O 1
ATOM 1355 N N . SER A 1 173 ? 21.422 4.762 17.033 1.00 60.56 173 SER A N 1
ATOM 1356 C CA . SER A 1 173 ? 21.878 6.022 16.449 1.00 60.56 173 SER A CA 1
ATOM 1357 C C . SER A 1 173 ? 23.322 5.863 15.978 1.00 60.56 173 SER A C 1
ATOM 1359 O O . SER A 1 173 ? 24.236 5.601 16.766 1.00 60.56 173 SER A O 1
ATOM 1361 N N . ILE A 1 174 ? 23.529 5.988 14.669 1.00 58.19 174 ILE A N 1
ATOM 1362 C CA . ILE A 1 174 ? 24.856 5.912 14.066 1.00 58.19 174 ILE A CA 1
ATOM 1363 C C . ILE A 1 174 ? 25.377 7.335 13.936 1.00 58.19 174 ILE A C 1
ATOM 1365 O O . ILE A 1 174 ? 24.721 8.227 13.392 1.00 58.19 174 ILE A O 1
ATOM 1369 N N . ARG A 1 175 ? 26.572 7.546 14.478 1.00 52.75 175 ARG A N 1
ATOM 1370 C CA . ARG A 1 175 ? 27.304 8.799 14.370 1.00 52.75 175 ARG A CA 1
ATOM 1371 C C . ARG A 1 175 ? 28.580 8.521 13.597 1.00 52.75 175 ARG A C 1
ATOM 1373 O O . ARG A 1 175 ? 29.448 7.820 14.114 1.00 52.75 175 ARG A O 1
ATOM 1380 N N . ASP A 1 176 ? 28.673 9.056 12.387 1.00 63.12 176 ASP A N 1
ATOM 1381 C CA . ASP A 1 176 ? 29.944 9.160 11.676 1.00 63.12 176 ASP A CA 1
ATOM 1382 C C . ASP A 1 176 ? 30.484 10.598 11.776 1.00 63.12 176 ASP A C 1
ATOM 1384 O O . ASP A 1 176 ? 29.841 11.493 12.336 1.00 63.12 176 ASP A O 1
ATOM 1388 N N . ASP A 1 177 ? 31.707 10.819 11.293 1.00 64.12 177 ASP A N 1
ATOM 1389 C CA . ASP A 1 177 ? 32.397 12.109 11.408 1.00 64.12 177 ASP A CA 1
ATOM 1390 C C . ASP A 1 177 ? 31.703 13.255 10.629 1.00 64.12 177 ASP A C 1
ATOM 1392 O O . ASP A 1 177 ? 32.085 14.418 10.791 1.00 64.12 177 ASP A O 1
ATOM 1396 N N . ALA A 1 178 ? 30.674 12.966 9.817 1.00 59.34 178 ALA A N 1
ATOM 1397 C CA . ALA A 1 178 ? 29.969 13.930 8.968 1.00 59.34 178 ALA A CA 1
ATOM 1398 C C . ALA A 1 178 ? 28.436 13.973 9.167 1.00 59.34 178 ALA A C 1
ATOM 1400 O O . ALA A 1 178 ? 27.803 14.952 8.766 1.00 59.34 178 ALA A O 1
ATOM 1401 N N . SER A 1 179 ? 27.826 12.963 9.791 1.00 61.16 179 SER A N 1
ATOM 1402 C CA . SER A 1 179 ? 26.378 12.794 9.902 1.00 61.16 179 SER A CA 1
ATOM 1403 C C . SER A 1 179 ? 25.955 12.098 11.204 1.00 61.16 179 SER A C 1
ATOM 1405 O O . SER A 1 179 ? 26.662 11.272 11.785 1.00 61.16 179 SER A O 1
ATOM 1407 N N . VAL A 1 180 ? 24.770 12.475 11.692 1.00 74.56 180 VAL A N 1
ATOM 1408 C CA . VAL A 1 180 ? 24.096 11.822 12.820 1.00 74.56 180 VAL A CA 1
ATOM 1409 C C . VAL A 1 180 ? 22.772 11.297 12.297 1.00 74.56 180 VAL A C 1
ATOM 1411 O O . VAL A 1 180 ? 21.905 12.090 11.927 1.00 74.56 180 VAL A O 1
ATOM 1414 N N . TYR A 1 181 ? 22.617 9.979 12.274 1.00 71.44 181 TYR A N 1
ATOM 1415 C CA . TYR A 1 181 ? 21.329 9.349 12.028 1.00 71.44 181 TYR A CA 1
ATOM 1416 C C . TYR A 1 181 ? 20.627 9.099 13.370 1.00 71.44 181 TYR A C 1
ATOM 1418 O O . TYR A 1 181 ? 21.161 8.407 14.239 1.00 71.44 181 TYR A O 1
ATOM 1426 N N . ASP A 1 182 ? 19.445 9.692 13.551 1.00 71.94 182 ASP A N 1
ATOM 1427 C CA . ASP A 1 182 ? 18.570 9.475 14.708 1.00 71.94 182 ASP A CA 1
ATOM 1428 C C . ASP A 1 182 ? 17.158 9.090 14.225 1.00 71.94 182 ASP A C 1
ATOM 1430 O O . ASP A 1 182 ? 16.432 9.958 13.729 1.00 71.94 182 ASP A O 1
ATOM 1434 N N . PRO A 1 183 ? 16.742 7.818 14.368 1.00 71.06 183 PRO A N 1
ATOM 1435 C CA . PRO A 1 183 ? 15.418 7.356 13.946 1.00 71.06 183 PRO A CA 1
ATOM 1436 C C . PRO A 1 183 ? 14.294 7.758 14.921 1.00 71.06 183 PRO A C 1
ATOM 1438 O O . PRO A 1 183 ? 13.111 7.574 14.616 1.00 71.06 183 PRO A O 1
ATOM 1441 N N . SER A 1 184 ? 14.622 8.338 16.086 1.00 76.50 184 SER A N 1
ATOM 1442 C CA . SER A 1 184 ? 13.658 8.666 17.148 1.00 76.50 184 SER A CA 1
ATOM 1443 C C . SER A 1 184 ? 12.442 9.485 16.689 1.00 76.50 184 SER A C 1
ATOM 1445 O O . SER A 1 184 ? 11.341 9.201 17.168 1.00 76.50 184 SER A O 1
ATOM 1447 N N . PRO A 1 185 ? 12.560 10.488 15.792 1.00 75.75 185 PRO A N 1
ATOM 1448 C CA . PRO A 1 185 ? 11.396 11.242 15.327 1.00 75.75 185 PRO A CA 1
ATOM 1449 C C . PRO A 1 185 ? 10.362 10.369 14.602 1.00 75.75 185 PRO A C 1
ATOM 1451 O O . PRO A 1 185 ? 9.166 10.511 14.851 1.00 75.75 185 PRO A O 1
ATOM 1454 N N . GLY A 1 186 ? 10.814 9.440 13.751 1.00 73.69 186 GLY A N 1
ATOM 1455 C CA . GLY A 1 186 ? 9.935 8.523 13.021 1.00 73.69 186 GLY A CA 1
ATOM 1456 C C . GLY A 1 186 ? 9.251 7.517 13.946 1.00 73.69 186 GLY A C 1
ATOM 1457 O O . GLY A 1 186 ? 8.049 7.281 13.822 1.00 73.69 186 GLY A O 1
ATOM 1458 N N . LEU A 1 187 ? 9.992 6.994 14.928 1.00 79.31 187 LEU A N 1
ATOM 1459 C CA . LEU A 1 187 ? 9.453 6.086 15.946 1.00 79.31 187 LEU A CA 1
ATOM 1460 C C . LEU A 1 187 ? 8.397 6.770 16.827 1.00 79.31 187 LEU A C 1
ATOM 1462 O O . LEU A 1 187 ? 7.350 6.183 17.092 1.00 79.31 187 LEU A O 1
ATOM 1466 N N . ARG A 1 188 ? 8.618 8.030 17.230 1.00 82.44 188 ARG A N 1
ATOM 1467 C CA . ARG A 1 188 ? 7.627 8.806 17.999 1.00 82.44 188 ARG A CA 1
ATOM 1468 C C . ARG A 1 188 ? 6.350 9.047 17.206 1.00 82.44 188 ARG A C 1
ATOM 1470 O O . ARG A 1 188 ? 5.275 8.764 17.715 1.00 82.44 188 ARG A O 1
ATOM 1477 N N . ALA A 1 189 ? 6.465 9.493 15.954 1.00 81.06 189 ALA A N 1
ATOM 1478 C CA . ALA A 1 189 ? 5.298 9.725 15.103 1.00 81.06 189 ALA A CA 1
ATOM 1479 C C . ALA A 1 189 ? 4.452 8.452 14.917 1.00 81.06 189 ALA A C 1
ATOM 1481 O O . ALA A 1 189 ? 3.224 8.521 14.885 1.00 81.06 189 ALA A O 1
ATOM 1482 N N . ARG A 1 190 ? 5.102 7.284 14.834 1.00 85.31 190 ARG A N 1
ATOM 1483 C CA . ARG A 1 190 ? 4.409 5.994 14.770 1.00 85.31 190 ARG A CA 1
ATOM 1484 C C . ARG A 1 190 ? 3.756 5.611 16.095 1.00 85.31 190 ARG A C 1
ATOM 1486 O O . ARG A 1 190 ? 2.609 5.184 16.079 1.00 85.31 190 ARG A O 1
ATOM 1493 N N . SER A 1 191 ? 4.445 5.798 17.220 1.00 87.19 191 SER A N 1
ATOM 1494 C CA . SER A 1 191 ? 3.867 5.577 18.553 1.00 87.19 191 SER A CA 1
ATOM 1495 C C . SER A 1 191 ? 2.618 6.435 18.765 1.00 87.19 191 SER A C 1
ATOM 1497 O O . SER A 1 191 ? 1.586 5.917 19.175 1.00 87.19 191 SER A O 1
ATOM 1499 N N . ASP A 1 192 ? 2.674 7.718 18.394 1.00 88.31 192 ASP A N 1
ATOM 1500 C CA . ASP A 1 192 ? 1.537 8.640 18.491 1.00 88.31 192 ASP A CA 1
ATOM 1501 C C . ASP A 1 192 ? 0.347 8.183 17.623 1.00 88.31 192 ASP A C 1
ATOM 1503 O O . ASP A 1 192 ? -0.818 8.378 17.985 1.00 88.31 192 ASP A O 1
ATOM 1507 N N . LEU A 1 193 ? 0.627 7.585 16.459 1.00 89.50 193 LEU A N 1
ATOM 1508 C CA . LEU A 1 193 ? -0.392 7.011 15.581 1.00 89.50 193 LEU A CA 1
ATOM 1509 C C . LEU A 1 193 ? -1.009 5.746 16.190 1.00 89.50 193 LEU A C 1
ATOM 1511 O O . LEU A 1 193 ? -2.233 5.645 16.230 1.00 89.50 193 LEU A O 1
ATOM 1515 N N . ILE A 1 194 ? -0.190 4.827 16.710 1.00 92.56 194 ILE A N 1
ATOM 1516 C CA . ILE A 1 194 ? -0.652 3.618 17.409 1.00 92.56 194 ILE A CA 1
ATOM 1517 C C . ILE A 1 194 ? -1.557 4.001 18.586 1.00 92.56 194 ILE A C 1
ATOM 1519 O O . ILE A 1 194 ? -2.660 3.471 18.715 1.00 92.56 194 ILE A O 1
ATOM 1523 N N . ASP A 1 195 ? -1.142 4.966 19.408 1.00 93.25 195 ASP A N 1
ATOM 1524 C CA . ASP A 1 195 ? -1.919 5.412 20.565 1.00 93.25 195 ASP A CA 1
ATOM 1525 C C . ASP A 1 195 ? -3.257 6.039 20.154 1.00 93.25 195 ASP A C 1
ATOM 1527 O O . ASP A 1 195 ? -4.283 5.814 20.800 1.00 93.25 195 ASP A O 1
ATOM 1531 N N . ARG A 1 196 ? -3.289 6.781 19.042 1.00 93.44 196 ARG A N 1
ATOM 1532 C CA . ARG A 1 196 ? -4.542 7.308 18.485 1.00 93.44 196 ARG A CA 1
ATOM 1533 C C . ARG A 1 196 ? -5.489 6.190 18.058 1.00 93.44 196 ARG A C 1
ATOM 1535 O O . ARG A 1 196 ? -6.654 6.226 18.444 1.00 93.44 196 ARG A O 1
ATOM 1542 N N . LEU A 1 197 ? -4.999 5.208 17.304 1.00 93.88 197 LEU A N 1
ATOM 1543 C CA . LEU A 1 197 ? -5.816 4.089 16.830 1.00 93.88 197 LEU A CA 1
ATOM 1544 C C . LEU A 1 197 ? -6.330 3.234 17.993 1.00 93.88 197 LEU A C 1
ATOM 1546 O O . LEU A 1 197 ? -7.493 2.839 17.993 1.00 93.88 197 LEU A O 1
ATOM 1550 N N . ARG A 1 198 ? -5.508 3.014 19.027 1.00 93.50 198 ARG A N 1
ATOM 1551 C CA . ARG A 1 198 ? -5.931 2.340 20.265 1.00 93.50 198 ARG A CA 1
ATOM 1552 C C . ARG A 1 198 ? -7.038 3.107 20.985 1.00 93.50 198 ARG A C 1
ATOM 1554 O O . ARG A 1 198 ? -7.988 2.492 21.455 1.00 93.50 198 ARG A O 1
ATOM 1561 N N . ASN A 1 199 ? -6.949 4.435 21.052 1.00 92.75 199 ASN A N 1
ATOM 1562 C CA . ASN A 1 199 ? -8.008 5.258 21.640 1.00 92.75 199 ASN A CA 1
ATOM 1563 C C . ASN A 1 199 ? -9.313 5.181 20.834 1.00 92.75 199 ASN A C 1
ATOM 1565 O O . ASN A 1 199 ? -10.385 5.082 21.428 1.00 92.75 199 ASN A O 1
ATOM 1569 N N . GLU A 1 200 ? -9.235 5.187 19.501 1.00 93.19 200 GLU A N 1
ATOM 1570 C CA . GLU A 1 200 ? -10.406 4.995 18.635 1.00 93.19 200 GLU A CA 1
ATOM 1571 C C . GLU A 1 200 ? -11.030 3.604 18.832 1.00 93.19 200 GLU A C 1
ATOM 1573 O O . GLU A 1 200 ? -12.243 3.500 19.016 1.00 93.19 200 GLU A O 1
ATOM 1578 N N . LEU A 1 201 ? -10.210 2.549 18.887 1.00 91.12 201 LEU A N 1
ATOM 1579 C CA . LEU A 1 201 ? -10.666 1.181 19.142 1.00 91.12 201 LEU A CA 1
ATOM 1580 C C . LEU A 1 201 ? -11.330 1.053 20.520 1.00 91.12 201 LEU A C 1
ATOM 1582 O O . LEU A 1 201 ? -12.420 0.495 20.625 1.00 91.12 201 LEU A O 1
ATOM 1586 N N . ASN A 1 202 ? -10.716 1.613 21.565 1.00 89.56 202 ASN A N 1
ATOM 1587 C CA . ASN A 1 202 ? -11.285 1.623 22.913 1.00 89.56 202 ASN A CA 1
ATOM 1588 C C . ASN A 1 202 ? -12.630 2.359 22.954 1.00 89.56 202 ASN A C 1
ATOM 1590 O O . ASN A 1 202 ? -13.556 1.882 23.602 1.00 89.56 202 ASN A O 1
ATOM 1594 N N . GLY A 1 203 ? -12.769 3.470 22.224 1.00 89.06 203 GLY A N 1
ATOM 1595 C CA . GLY A 1 203 ? -14.038 4.190 22.111 1.00 89.06 203 GLY A CA 1
ATOM 1596 C C . GLY A 1 203 ? -15.159 3.334 21.511 1.00 89.06 203 GLY A C 1
ATOM 1597 O O . GLY A 1 203 ? -16.268 3.323 22.047 1.00 89.06 203 GLY A O 1
ATOM 1598 N N . LEU A 1 204 ? -14.866 2.569 20.450 1.00 89.19 204 LEU A N 1
ATOM 1599 C CA . LEU A 1 204 ? -15.835 1.636 19.856 1.00 89.19 204 LEU A CA 1
ATOM 1600 C C . LEU A 1 204 ? -16.226 0.518 20.831 1.00 89.19 204 LEU A C 1
ATOM 1602 O O . LEU A 1 204 ? -17.408 0.192 20.970 1.00 89.19 204 LEU A O 1
ATOM 1606 N N . VAL A 1 205 ? -15.243 -0.027 21.548 1.00 87.50 205 VAL A N 1
ATOM 1607 C CA . VAL A 1 205 ? -15.469 -1.064 22.560 1.00 87.50 205 VAL A CA 1
ATOM 1608 C C . VAL A 1 205 ? -16.345 -0.539 23.703 1.00 87.50 205 VAL A C 1
ATOM 1610 O O . VAL A 1 205 ? -17.313 -1.195 24.089 1.00 87.50 205 VAL A O 1
ATOM 1613 N N . GLU A 1 206 ? -16.053 0.651 24.228 1.00 87.31 206 GLU A N 1
ATOM 1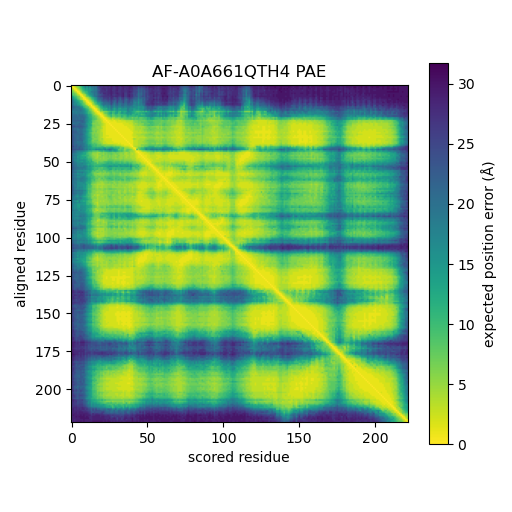614 C CA . GLU A 1 206 ? -16.823 1.279 25.306 1.00 87.31 206 GLU A CA 1
ATOM 1615 C C . GLU A 1 206 ? -18.271 1.565 24.899 1.00 87.31 206 GLU A C 1
ATOM 1617 O O . GLU A 1 206 ? -19.200 1.257 25.655 1.00 87.31 206 GLU A O 1
ATOM 1622 N N . GLU A 1 207 ? -18.484 2.125 23.703 1.00 85.81 207 GLU A N 1
ATOM 1623 C CA . GLU A 1 207 ? -19.823 2.379 23.166 1.00 85.81 207 GLU A CA 1
ATOM 1624 C C . GLU A 1 207 ? -20.633 1.085 23.092 1.00 85.81 207 GLU A C 1
ATOM 1626 O O . GLU A 1 207 ? -21.803 1.028 23.485 1.00 85.81 207 GLU A O 1
ATOM 1631 N N . CYS A 1 208 ? -19.991 0.017 22.646 1.00 84.31 208 CYS A N 1
ATOM 1632 C CA . CYS A 1 208 ? -20.654 -1.249 22.475 1.00 84.31 208 CYS A CA 1
ATOM 1633 C C . CYS A 1 208 ? -20.981 -1.959 23.799 1.00 84.31 208 CYS A C 1
ATOM 1635 O O . CYS A 1 208 ? -22.092 -2.474 23.971 1.00 84.31 208 CYS A O 1
ATOM 1637 N N . ILE A 1 209 ? -20.066 -1.929 24.775 1.00 82.62 209 ILE A N 1
ATOM 1638 C CA . ILE A 1 209 ? -20.332 -2.424 26.134 1.00 82.62 209 ILE A CA 1
ATOM 1639 C C . ILE A 1 209 ? -21.505 -1.652 26.745 1.00 82.62 209 ILE A C 1
ATOM 1641 O O . ILE A 1 209 ? -22.428 -2.256 27.297 1.00 82.62 209 ILE A O 1
ATOM 1645 N N . LYS A 1 210 ? -21.517 -0.323 26.601 1.00 83.50 210 LYS A N 1
ATOM 1646 C CA . LYS A 1 210 ? -22.600 0.531 27.101 1.00 83.50 210 LYS A CA 1
ATOM 1647 C C . LYS A 1 210 ? -23.947 0.175 26.470 1.00 83.50 210 LYS A C 1
ATOM 1649 O O . LYS A 1 210 ? -24.937 0.041 27.188 1.00 83.50 210 LYS A O 1
ATOM 1654 N N . ASN A 1 211 ? -23.991 -0.016 25.153 1.00 80.81 211 ASN A N 1
ATOM 1655 C CA . ASN A 1 211 ? -25.214 -0.402 24.446 1.00 80.81 211 ASN A CA 1
ATOM 1656 C C . ASN A 1 211 ? -25.706 -1.796 24.864 1.00 80.81 211 ASN A C 1
ATOM 1658 O O . ASN A 1 211 ? -26.906 -1.992 25.059 1.00 80.81 211 ASN A O 1
ATOM 1662 N N . SER A 1 212 ? -24.786 -2.735 25.085 1.00 73.38 212 SER A N 1
ATOM 1663 C CA . SER A 1 212 ? -25.103 -4.088 25.562 1.00 73.38 212 SER A CA 1
ATOM 1664 C C . SER A 1 212 ? -25.679 -4.079 26.984 1.00 73.38 212 SER A C 1
ATOM 1666 O O . SER A 1 212 ? -26.627 -4.805 27.278 1.00 73.38 212 SER A O 1
ATOM 1668 N N . MET A 1 213 ? -25.159 -3.218 27.867 1.00 69.38 213 MET A N 1
ATOM 1669 C CA . MET A 1 213 ? -25.692 -3.043 29.224 1.00 69.38 213 MET A CA 1
ATOM 1670 C C . MET A 1 213 ? -27.087 -2.402 29.231 1.00 69.38 213 MET A C 1
ATOM 1672 O O . MET A 1 213 ? -27.957 -2.847 29.975 1.00 69.38 213 MET A O 1
ATOM 1676 N N . LEU A 1 214 ? -27.334 -1.406 28.376 1.00 66.31 214 LEU A N 1
ATOM 1677 C CA . LEU A 1 214 ? -28.649 -0.762 28.259 1.00 66.31 214 LEU A CA 1
ATOM 1678 C C . LEU A 1 214 ? -29.720 -1.705 27.682 1.00 66.31 214 LEU A C 1
ATOM 1680 O O . LEU A 1 214 ? -30.888 -1.613 28.056 1.00 66.31 214 LEU A O 1
ATOM 1684 N N . ALA A 1 215 ? -29.338 -2.643 26.810 1.00 58.78 215 ALA A N 1
ATOM 1685 C CA . ALA A 1 215 ? -30.250 -3.661 26.287 1.00 58.78 215 ALA A CA 1
ATOM 1686 C C . ALA A 1 215 ? -30.737 -4.645 27.372 1.00 58.78 215 ALA A C 1
ATOM 1688 O O . ALA A 1 215 ? -31.858 -5.149 27.286 1.00 58.78 215 ALA A O 1
ATOM 1689 N N . LEU A 1 216 ? -29.934 -4.885 28.416 1.00 56.91 216 LEU A N 1
ATOM 1690 C CA . LEU A 1 216 ? -30.296 -5.750 29.546 1.00 56.91 216 LEU A CA 1
ATOM 1691 C C . LEU A 1 216 ? -31.295 -5.087 30.512 1.00 56.91 216 LEU A C 1
ATOM 1693 O O . LEU A 1 216 ? -32.116 -5.789 31.098 1.00 56.91 216 LEU A O 1
ATOM 1697 N N . GLU A 1 217 ? -31.295 -3.756 30.643 1.00 54.50 217 GLU A N 1
ATOM 1698 C CA . GLU A 1 217 ? -32.270 -3.025 31.479 1.00 54.50 217 GLU A CA 1
ATOM 1699 C C . GLU A 1 217 ? -33.692 -3.003 30.880 1.00 54.50 217 GLU A C 1
ATOM 1701 O O . GLU A 1 217 ? -34.663 -2.764 31.598 1.00 54.50 217 GLU A O 1
ATOM 1706 N N . GLY A 1 218 ? -33.841 -3.283 29.579 1.00 49.97 218 GLY A N 1
ATOM 1707 C CA . GLY A 1 218 ? -35.135 -3.339 28.886 1.00 49.97 218 GLY A CA 1
ATOM 1708 C C . GLY A 1 218 ? -35.899 -4.661 29.034 1.00 49.97 218 GLY A C 1
ATOM 1709 O O . GLY A 1 218 ? -37.067 -4.732 28.651 1.00 49.97 218 GLY A O 1
ATOM 1710 N N . VAL A 1 219 ? -35.276 -5.704 29.592 1.00 50.50 219 VAL A N 1
ATOM 1711 C CA . VAL A 1 219 ? -35.924 -6.998 29.852 1.00 50.50 219 VAL A CA 1
ATOM 1712 C C . VAL A 1 219 ? -36.523 -6.972 31.259 1.00 50.50 219 VAL A C 1
ATOM 1714 O O . VAL A 1 219 ? -35.996 -7.553 32.206 1.00 50.50 219 VAL A O 1
ATOM 1717 N N . LEU A 1 220 ? -37.643 -6.260 31.405 1.00 44.03 220 LEU A N 1
ATOM 1718 C CA . LEU A 1 220 ? -38.540 -6.458 32.541 1.00 44.03 220 LEU A CA 1
ATOM 1719 C C . LEU A 1 220 ? -39.083 -7.889 32.457 1.00 44.03 220 LEU A C 1
ATOM 1721 O O . LEU A 1 220 ? -39.797 -8.237 31.519 1.00 44.03 220 LEU A O 1
ATOM 1725 N N . ILE A 1 221 ? -38.681 -8.713 33.422 1.00 50.16 221 ILE A N 1
ATOM 1726 C CA . ILE A 1 221 ? -39.257 -10.032 33.674 1.00 50.16 221 ILE A CA 1
ATOM 1727 C C . ILE A 1 221 ? -40.724 -9.803 34.055 1.00 50.16 221 ILE A C 1
ATOM 1729 O O . ILE A 1 221 ? -40.988 -9.215 35.105 1.00 50.16 221 ILE A O 1
ATOM 1733 N N . ASP A 1 222 ? -41.637 -10.225 33.183 1.00 45.59 222 ASP A N 1
ATOM 1734 C CA . ASP A 1 222 ? -43.068 -10.377 33.478 1.00 45.59 222 ASP A CA 1
ATOM 1735 C C . ASP A 1 222 ? -43.319 -11.762 34.104 1.00 45.59 222 ASP A C 1
ATOM 1737 O O . ASP A 1 222 ? -42.715 -12.750 33.613 1.00 45.59 222 ASP A O 1
#

Secondary structure (DSSP, 8-state):
-------SS-----S--S--SS---HHHHHHHHHHHHHHT----EEEEEE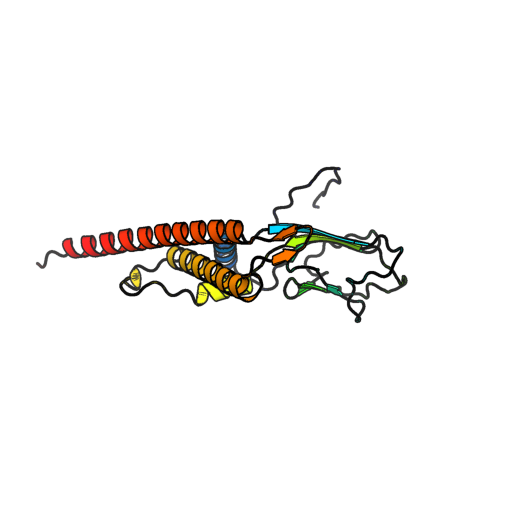ESSS--TTB-TTSSEEE-SS-EEEEEEEETTEEE-BTTBSEEETTTEEE-SS-TTSS-SS-EEEEEEEE-SS-HHHHHHHHHH--PPTT--TTT--HHHHHHHHHHHHHHHHHHHHHHHT-SPEE-SS-EE--HHHHHHHHHHHHHHHHHHHHHHHHHHHHHHHHHHT----